Protein AF-A0A9N9JHQ9-F1 (afdb_monomer_lite)

InterPro domains:
  IPR010994 RuvA domain 2-like [SSF47781] (95-188)
  IPR012337 Ribonuclease H-like superfamily [SSF53098] (15-88)
  IPR017072 Transcription elongation factor Spt6 [PTHR10145] (13-226)
  IPR028231 Transcription elongation factor Spt6, YqgF domain [PF14639] (8-82)
  IPR032706 Transcription elongation factor Spt6, helix-hairpin-helix motif [PF14635] (85-187)
  IPR037027 YqgF/RNase H-like domain superfamily [G3DSA:3.30.420.140] (1-92)
  IPR042066 Spt6, Death-like domain [G3DSA:1.10.10.2740] (188-234)

pLDDT: mean 87.7, std 12.1, range [34.19, 96.75]

Sequence (234 aa):
IVVRCYDGRTKFLLETVQDAVEYYRTHGGEDIPVMAINDDVAKLYMLSQRGKREFPEYNDVVRYCISLARMLQCPISEYAALEDKIASIVYNPLQKLLPREKLLECLHRAFINIVNEIGVSINDVIHTHNKLDLLQYVSGLGPRKAEVLVKKILSESNLELERREEMQTNGSMGNKVFTNCAGFIRVRPKRVGSFDDTRIHPTYYILARKMVCDALDLEDDEAEEELYHTNNRR

Organism: NCBI:txid94023

Radius of gyration: 22.62 Å; chains: 1; bounding box: 57×37×64 Å

Secondary structure (DSSP, 8-state):
-EE--SSHHHHHHHHHHHHHHHHHHHTT------EE---HHHHHHHTSHHHHHH-TTS-HHHHHHHHHHHHHH-HHHHHHTTGGGGGGS-SSTTGGGS-HHHHHHHHHHHHHHHHHHH-EEHHHHHH-GGGGGGGGGSTT--HHHHHHHHHHHTTSTTSS-S-TTHHHHTTT--HHHHHHHTTTEE---SSTT-STTSS--GGGHHHHHHHHHHHTT--TTTHHHHHHHHTT--

Structure (mmCIF, N/CA/C/O backbone):
data_AF-A0A9N9JHQ9-F1
#
_entry.id   AF-A0A9N9JHQ9-F1
#
loop_
_atom_site.group_PDB
_atom_site.id
_atom_site.type_symbol
_atom_site.label_atom_id
_atom_site.label_alt_id
_atom_site.label_comp_id
_atom_site.label_asym_id
_atom_site.label_entity_id
_atom_site.label_seq_id
_atom_site.pdbx_PDB_ins_code
_atom_site.Cartn_x
_atom_site.Cartn_y
_atom_site.Cartn_z
_atom_site.occupancy
_atom_site.B_iso_or_equiv
_atom_site.auth_seq_id
_atom_site.auth_comp_id
_atom_site.auth_asym_id
_atom_site.auth_atom_id
_atom_site.pdbx_PDB_model_num
ATOM 1 N N . ILE A 1 1 ? -18.948 -6.142 4.377 1.00 91.62 1 ILE A N 1
ATOM 2 C CA . ILE A 1 1 ? -18.998 -5.268 5.575 1.00 91.62 1 ILE A CA 1
ATOM 3 C C . ILE A 1 1 ? -17.829 -5.611 6.490 1.00 91.62 1 ILE A C 1
ATOM 5 O O . ILE A 1 1 ? -17.571 -6.787 6.719 1.00 91.62 1 ILE A O 1
ATOM 9 N N . VAL A 1 2 ? -17.119 -4.599 6.990 1.00 91.44 2 VAL A N 1
ATOM 10 C CA . VAL A 1 2 ? -16.027 -4.778 7.957 1.00 91.44 2 VAL A CA 1
ATOM 11 C C . VAL A 1 2 ? -16.473 -4.236 9.301 1.00 91.44 2 VAL A C 1
ATOM 13 O O . VAL A 1 2 ? -16.941 -3.101 9.379 1.00 91.44 2 VAL A O 1
ATOM 16 N N . VAL A 1 3 ? -16.308 -5.035 10.349 1.00 86.75 3 VAL A N 1
ATOM 17 C CA . VAL A 1 3 ? -16.621 -4.635 11.723 1.00 86.75 3 VAL A CA 1
ATOM 18 C C . VAL A 1 3 ? -15.406 -4.913 12.601 1.00 86.75 3 VAL A C 1
ATOM 20 O O . VAL A 1 3 ? -14.687 -5.889 12.412 1.00 86.75 3 VAL A O 1
ATOM 23 N N . ARG A 1 4 ? -15.151 -4.053 13.582 1.00 83.06 4 ARG A N 1
ATOM 24 C CA . ARG A 1 4 ? -14.180 -4.353 14.638 1.00 83.06 4 ARG A CA 1
ATOM 25 C C . ARG A 1 4 ? -14.731 -5.466 15.530 1.00 83.06 4 ARG A C 1
ATOM 27 O O . ARG A 1 4 ? -15.903 -5.424 15.877 1.00 83.06 4 ARG A O 1
ATOM 34 N N . CYS A 1 5 ? -13.880 -6.367 16.014 1.00 77.38 5 CYS A N 1
ATOM 35 C CA . CYS A 1 5 ? -14.229 -7.265 17.116 1.00 77.38 5 CYS A CA 1
ATOM 36 C C . CYS A 1 5 ? -13.100 -7.276 18.154 1.00 77.38 5 CYS A C 1
ATOM 38 O O . CYS A 1 5 ? -12.038 -7.835 17.899 1.00 77.38 5 CYS A O 1
ATOM 40 N N . TYR A 1 6 ? -13.302 -6.629 19.307 1.00 77.94 6 TYR A N 1
ATOM 41 C CA . TYR A 1 6 ? -12.296 -6.576 20.387 1.00 77.94 6 TYR A CA 1
ATOM 42 C C . TYR A 1 6 ? -12.847 -6.903 21.777 1.00 77.94 6 TYR A C 1
ATOM 44 O O . TYR A 1 6 ? -12.082 -7.253 22.671 1.00 77.94 6 TYR A O 1
ATOM 52 N N . ASP A 1 7 ? -14.154 -6.750 21.973 1.00 84.50 7 ASP A N 1
ATOM 53 C CA . ASP A 1 7 ? -14.851 -6.987 23.231 1.00 84.50 7 ASP A CA 1
ATOM 54 C C . ASP A 1 7 ? -16.175 -7.720 22.977 1.00 84.50 7 ASP A C 1
ATOM 56 O O . ASP A 1 7 ? -16.612 -7.888 21.837 1.00 84.50 7 ASP A O 1
ATOM 60 N N . GLY A 1 8 ? -16.836 -8.165 24.048 1.00 86.31 8 GLY A N 1
ATO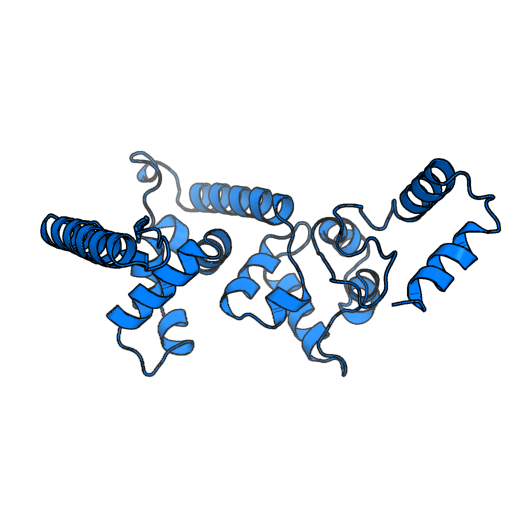M 61 C CA . GLY A 1 8 ? -18.103 -8.893 23.924 1.00 86.31 8 GLY A CA 1
ATOM 62 C C . GLY A 1 8 ? -19.206 -8.086 23.228 1.00 86.31 8 GLY A C 1
ATOM 63 O O . GLY A 1 8 ? -20.033 -8.663 22.529 1.00 86.31 8 GLY A O 1
ATOM 64 N N . ARG A 1 9 ? -19.198 -6.751 23.357 1.00 88.44 9 ARG A N 1
ATOM 65 C CA . ARG A 1 9 ? -20.193 -5.870 22.720 1.00 88.44 9 ARG A CA 1
ATOM 66 C C . ARG A 1 9 ? -19.999 -5.791 21.210 1.00 88.44 9 ARG A C 1
ATOM 68 O O . ARG A 1 9 ? -20.965 -5.882 20.463 1.00 88.44 9 ARG A O 1
ATOM 75 N N . THR A 1 10 ? -18.761 -5.638 20.756 1.00 87.12 10 THR A N 1
ATOM 76 C CA . THR A 1 10 ? -18.436 -5.619 19.325 1.00 87.12 10 THR A CA 1
ATOM 77 C C . THR A 1 10 ? -18.580 -6.994 18.683 1.00 87.12 10 THR A C 1
ATOM 79 O O . THR A 1 10 ? -18.981 -7.071 17.526 1.00 87.12 10 THR A O 1
ATOM 82 N N . LYS A 1 11 ? -18.369 -8.078 19.442 1.00 89.44 11 LYS A N 1
ATOM 83 C CA . LYS A 1 11 ? -18.732 -9.429 18.999 1.00 89.44 11 LYS A CA 1
ATOM 84 C C . LYS A 1 11 ? -20.239 -9.564 18.767 1.00 89.44 11 LYS A C 1
ATOM 86 O O . LYS A 1 11 ? -20.646 -10.020 17.707 1.00 89.44 11 LYS A O 1
ATOM 91 N N . PHE A 1 12 ? -21.052 -9.099 19.715 1.00 92.12 12 PHE A N 1
ATOM 92 C CA . PHE A 1 12 ? -22.507 -9.090 19.563 1.00 92.12 12 PHE A CA 1
ATOM 93 C C . PHE A 1 12 ? -22.956 -8.249 18.358 1.00 92.12 12 PHE A C 1
ATOM 95 O O . PHE A 1 12 ? -23.846 -8.650 17.615 1.00 92.12 12 PHE A O 1
ATOM 102 N N . LEU A 1 13 ? -22.308 -7.104 18.118 1.00 91.44 13 LEU A N 1
ATOM 103 C CA . LEU A 1 13 ? -22.562 -6.293 16.926 1.00 91.44 13 LEU A CA 1
ATOM 104 C C . LEU A 1 13 ? -22.226 -7.050 15.633 1.00 91.44 13 LEU A C 1
ATOM 106 O O . LEU A 1 13 ? -23.001 -6.984 14.686 1.00 91.44 13 LEU A O 1
ATOM 110 N N . LEU A 1 14 ? -21.094 -7.759 15.583 1.00 92.31 14 LEU A N 1
ATOM 111 C CA . LEU A 1 14 ? -20.716 -8.577 14.427 1.00 92.31 14 LEU A CA 1
ATOM 112 C C . LEU A 1 14 ? -21.773 -9.652 14.141 1.00 92.31 14 LEU A C 1
ATOM 114 O O . LEU A 1 14 ? -22.216 -9.756 13.001 1.00 92.31 14 LEU A O 1
ATOM 118 N N . GLU A 1 15 ? -22.196 -10.388 15.172 1.00 92.88 15 GLU A N 1
ATOM 119 C CA . GLU A 1 15 ? -23.247 -11.412 15.081 1.00 92.88 15 GLU A CA 1
ATOM 120 C C . GLU A 1 15 ? -24.570 -10.790 14.590 1.00 92.88 15 GLU A C 1
ATOM 122 O O . GLU A 1 15 ? -25.156 -11.253 13.618 1.00 92.88 15 GLU A O 1
ATOM 127 N N . THR A 1 16 ? -24.968 -9.643 15.151 1.00 94.94 16 THR A N 1
ATOM 128 C CA . THR A 1 16 ? -26.185 -8.919 14.736 1.00 94.94 16 THR A CA 1
ATOM 129 C C . THR A 1 16 ? -26.138 -8.487 13.265 1.00 94.94 16 THR A C 1
ATOM 131 O O . THR A 1 16 ? -27.136 -8.562 12.550 1.00 94.94 16 THR A O 1
ATOM 134 N N . VAL A 1 17 ? -24.985 -8.005 12.791 1.00 94.50 17 VAL A N 1
ATOM 135 C CA . VAL A 1 17 ? -24.810 -7.596 11.389 1.00 94.50 17 VAL A CA 1
ATOM 136 C C . VAL A 1 17 ? -24.834 -8.810 10.462 1.00 94.50 17 VAL A C 1
ATOM 138 O O . VAL A 1 17 ? -25.393 -8.720 9.372 1.00 94.50 17 VAL A O 1
ATOM 141 N N . GLN A 1 18 ? -24.255 -9.937 10.880 1.00 94.31 18 GLN A N 1
ATOM 142 C CA . GLN A 1 18 ? -24.316 -11.192 10.130 1.00 94.31 18 GLN A CA 1
ATOM 143 C C . GLN A 1 18 ? -25.759 -11.677 9.981 1.00 94.31 18 GLN A C 1
ATOM 145 O O . GLN A 1 18 ? -26.174 -11.960 8.861 1.00 94.31 18 GLN A O 1
ATOM 150 N N . ASP A 1 19 ? -26.541 -11.668 11.061 1.00 95.50 19 ASP A N 1
ATOM 151 C CA . ASP A 1 19 ? -27.958 -12.046 11.028 1.00 95.50 19 ASP A CA 1
ATOM 152 C C . ASP A 1 19 ? -28.773 -11.131 10.102 1.00 95.50 19 ASP A C 1
ATOM 154 O O . ASP A 1 19 ? -29.604 -11.596 9.322 1.00 95.50 19 ASP A O 1
ATOM 158 N N . ALA A 1 20 ? -28.513 -9.820 10.139 1.00 95.81 20 ALA A N 1
ATOM 159 C CA . ALA A 1 20 ? -29.183 -8.858 9.267 1.00 95.81 20 ALA A CA 1
ATOM 160 C C . ALA A 1 20 ? -28.843 -9.074 7.781 1.00 95.81 20 ALA A C 1
ATOM 162 O O . ALA A 1 20 ? -29.718 -8.968 6.920 1.00 95.81 20 ALA A O 1
ATOM 163 N N . VAL A 1 21 ? -27.582 -9.388 7.471 1.00 95.69 21 VAL A N 1
ATOM 164 C CA . VAL A 1 21 ? -27.150 -9.700 6.103 1.00 95.69 21 VAL A CA 1
ATOM 165 C C . VAL A 1 21 ? -27.726 -11.031 5.629 1.00 95.69 21 VAL A C 1
ATOM 167 O O . VAL A 1 21 ? -28.169 -11.129 4.489 1.00 95.69 21 VAL A O 1
ATOM 170 N N . GLU A 1 22 ? -27.789 -12.035 6.497 1.00 95.25 22 GLU A N 1
ATOM 171 C CA . GLU A 1 22 ? -28.405 -13.324 6.187 1.00 95.25 22 GLU A CA 1
ATOM 172 C C . GLU A 1 22 ? -29.911 -13.176 5.924 1.00 95.25 22 GLU A C 1
ATOM 174 O O . GLU A 1 22 ? -30.453 -13.729 4.962 1.00 95.25 22 GLU A O 1
ATOM 179 N N . TYR A 1 23 ? -30.595 -12.348 6.718 1.00 96.19 23 TYR A N 1
ATOM 180 C CA . TYR A 1 23 ? -31.980 -11.970 6.456 1.00 96.19 23 TYR A CA 1
ATOM 181 C C . TYR A 1 23 ? -32.127 -11.283 5.089 1.00 96.19 23 TYR A C 1
ATOM 183 O O . TYR A 1 23 ? -32.985 -11.666 4.296 1.00 96.19 23 TYR A O 1
ATOM 191 N N . TYR A 1 24 ? -31.263 -10.321 4.762 1.00 96.31 24 TYR A N 1
ATOM 192 C CA . TYR A 1 24 ? -31.268 -9.660 3.453 1.00 96.31 24 TYR A CA 1
ATOM 193 C C . TYR A 1 24 ? -31.052 -10.652 2.296 1.00 96.31 24 TYR A C 1
ATOM 195 O O . TYR A 1 24 ? -31.802 -10.639 1.318 1.00 96.31 24 TYR A O 1
ATOM 203 N N . ARG A 1 25 ? -30.092 -11.570 2.440 1.00 95.69 25 ARG A N 1
ATOM 204 C CA . ARG A 1 25 ? -29.771 -12.617 1.461 1.00 95.69 25 ARG A CA 1
ATOM 205 C C . ARG A 1 25 ? -30.953 -13.559 1.218 1.00 95.69 25 ARG A C 1
ATOM 207 O O . ARG A 1 25 ? -31.304 -13.839 0.075 1.00 95.69 25 ARG A O 1
ATOM 214 N N . THR A 1 26 ? -31.617 -14.014 2.283 1.00 96.06 26 THR A N 1
ATOM 215 C CA . THR A 1 26 ? -32.794 -14.903 2.184 1.00 96.06 26 THR A CA 1
ATOM 216 C C . THR A 1 26 ? -34.013 -14.237 1.537 1.00 96.06 26 THR A C 1
ATOM 218 O O . THR A 1 26 ? -34.886 -14.941 1.033 1.00 96.06 26 THR A O 1
ATOM 221 N N . HIS A 1 27 ? -34.053 -12.902 1.475 1.00 96.75 27 HIS A N 1
ATOM 222 C CA . HIS A 1 27 ? -35.124 -12.121 0.844 1.00 96.75 27 HIS A CA 1
ATOM 223 C C . HIS A 1 27 ? -34.757 -11.620 -0.565 1.00 96.75 27 HIS A C 1
ATOM 225 O O . HIS A 1 27 ? -35.325 -10.641 -1.049 1.00 96.75 27 HIS A O 1
ATOM 231 N N . GLY A 1 28 ? -33.829 -12.303 -1.243 1.00 95.25 28 GLY A N 1
ATOM 232 C CA . GLY A 1 28 ? -33.445 -12.012 -2.629 1.00 95.25 28 GLY A CA 1
ATOM 233 C C . GLY A 1 28 ? -32.350 -10.955 -2.776 1.00 95.25 28 GLY A C 1
ATOM 234 O O . GLY A 1 28 ? -32.117 -10.480 -3.886 1.00 95.25 28 GLY A O 1
ATOM 235 N N . GLY A 1 29 ? -31.693 -10.578 -1.677 1.00 94.94 29 GLY A N 1
ATOM 236 C CA . GLY A 1 29 ? -30.507 -9.732 -1.690 1.00 94.94 29 GLY A CA 1
ATOM 237 C C . GLY A 1 29 ? -29.246 -10.464 -2.156 1.00 94.94 29 GLY A C 1
ATOM 238 O O . GLY A 1 29 ? -29.184 -11.694 -2.187 1.00 94.94 29 GLY A O 1
ATOM 239 N N . GLU A 1 30 ? -28.221 -9.688 -2.502 1.00 94.81 30 GLU A N 1
ATOM 240 C CA . GLU A 1 30 ? -26.895 -10.212 -2.839 1.00 94.81 30 GLU A CA 1
ATOM 241 C C . GLU A 1 30 ? -26.175 -10.788 -1.610 1.00 94.81 30 GLU A C 1
ATOM 243 O O . GLU A 1 30 ? -26.448 -10.417 -0.465 1.00 94.81 30 GLU A O 1
ATOM 248 N N . ASP A 1 31 ? -25.218 -11.685 -1.857 1.00 93.25 31 ASP A N 1
ATOM 249 C CA . ASP A 1 31 ? -24.352 -12.221 -0.811 1.00 93.25 31 ASP A CA 1
ATOM 250 C C . ASP A 1 31 ? -23.281 -11.190 -0.419 1.00 93.25 31 ASP A C 1
ATOM 252 O O . ASP A 1 31 ? -22.424 -10.817 -1.225 1.00 93.25 31 ASP A O 1
ATOM 256 N N . ILE A 1 32 ? -23.340 -10.703 0.824 1.00 94.94 32 ILE A N 1
ATOM 257 C CA . ILE A 1 32 ? -22.451 -9.652 1.328 1.00 94.94 32 ILE A CA 1
ATOM 258 C C . ILE A 1 32 ? -21.558 -10.240 2.428 1.00 94.94 32 ILE A C 1
ATOM 260 O O . ILE A 1 32 ? -22.020 -10.471 3.543 1.00 94.94 32 ILE A O 1
ATOM 264 N N . PRO A 1 33 ? -20.245 -10.407 2.207 1.00 93.06 33 PRO A N 1
ATOM 265 C CA . PRO A 1 33 ? -19.376 -10.963 3.235 1.00 93.06 33 PRO A CA 1
ATOM 266 C C . PRO A 1 33 ? -19.245 -10.000 4.419 1.00 93.06 33 PRO A C 1
ATOM 268 O O . PRO A 1 33 ? -18.939 -8.814 4.245 1.00 93.06 33 PRO A O 1
ATOM 271 N N . VAL A 1 34 ? -19.429 -10.507 5.638 1.00 93.19 34 VAL A N 1
ATOM 272 C CA . VAL A 1 34 ? -19.212 -9.767 6.890 1.00 93.19 34 VAL A CA 1
ATOM 273 C C . VAL A 1 34 ? -18.005 -10.354 7.607 1.00 93.19 34 VAL A C 1
ATOM 275 O O . VAL A 1 34 ? -17.982 -11.542 7.918 1.00 93.19 34 VAL A O 1
ATOM 278 N N . MET A 1 35 ? -17.000 -9.524 7.880 1.00 90.88 35 MET A N 1
ATOM 279 C CA . MET A 1 35 ? -15.748 -9.983 8.480 1.00 90.88 35 MET A CA 1
ATOM 280 C C . MET A 1 35 ? -15.231 -9.035 9.556 1.00 90.88 35 MET A C 1
ATOM 282 O O . MET A 1 35 ? -15.437 -7.818 9.495 1.00 90.88 35 MET A O 1
ATOM 286 N N . ALA A 1 36 ? -14.510 -9.614 10.514 1.00 90.06 36 ALA A N 1
ATOM 287 C CA . ALA A 1 36 ? -13.710 -8.877 11.475 1.00 90.06 36 ALA A CA 1
ATOM 288 C C . ALA A 1 36 ? -12.243 -8.855 11.041 1.00 90.06 36 ALA A C 1
ATOM 290 O O . ALA A 1 36 ? -11.702 -9.878 10.623 1.00 90.06 36 ALA A O 1
ATOM 291 N N . ILE A 1 37 ? -11.599 -7.692 11.153 1.00 90.44 37 ILE A N 1
ATOM 292 C CA . ILE A 1 37 ? -10.179 -7.512 10.823 1.00 90.44 37 ILE A CA 1
ATOM 293 C C . ILE A 1 37 ? -9.417 -6.910 12.006 1.00 90.44 37 ILE A C 1
ATOM 295 O O . ILE A 1 37 ? -10.017 -6.297 12.892 1.00 90.44 37 ILE A O 1
ATOM 299 N N . ASN A 1 38 ? -8.090 -7.068 12.005 1.00 88.06 38 ASN A N 1
ATOM 300 C CA . ASN A 1 38 ? -7.221 -6.390 12.965 1.00 88.06 38 ASN A CA 1
ATOM 301 C C . ASN A 1 38 ? -7.303 -4.864 12.754 1.00 88.06 38 ASN A C 1
ATOM 303 O O . ASN A 1 38 ? -7.171 -4.370 11.634 1.00 88.06 38 ASN A O 1
ATOM 307 N N . ASP A 1 39 ? -7.514 -4.126 13.843 1.00 91.56 39 ASP A N 1
ATOM 308 C CA . ASP A 1 39 ? -7.698 -2.682 13.855 1.00 91.56 39 ASP A CA 1
ATOM 309 C C . ASP A 1 39 ? -6.518 -1.879 14.423 1.00 91.56 39 ASP A C 1
ATOM 311 O O . ASP A 1 39 ? -6.644 -0.671 14.623 1.00 91.56 39 ASP A O 1
ATOM 315 N N . ASP A 1 40 ? -5.377 -2.510 14.690 1.00 92.56 40 ASP A N 1
ATOM 316 C CA . ASP A 1 40 ? -4.200 -1.862 15.278 1.00 92.56 40 ASP A CA 1
ATOM 317 C C . ASP A 1 40 ? -3.731 -0.665 14.439 1.00 92.56 40 ASP A C 1
ATOM 319 O O . ASP A 1 40 ? -3.425 0.403 14.976 1.00 92.56 40 ASP A O 1
ATOM 323 N N . VAL A 1 41 ? -3.770 -0.801 13.111 1.00 94.19 41 VAL A N 1
ATOM 324 C CA . VAL A 1 41 ? -3.459 0.286 12.172 1.00 94.19 41 VAL A CA 1
ATOM 325 C C . VAL A 1 41 ? -4.501 1.403 12.257 1.00 94.19 41 VAL A C 1
ATOM 327 O O . VAL A 1 41 ? -4.141 2.575 12.376 1.00 94.19 41 VAL A O 1
ATOM 330 N N . ALA A 1 42 ? -5.789 1.053 12.290 1.00 93.94 42 ALA A N 1
ATOM 331 C CA . ALA A 1 42 ? -6.881 2.020 12.368 1.00 93.94 42 ALA A CA 1
ATOM 332 C C . ALA A 1 42 ? -6.851 2.831 13.677 1.00 93.94 42 ALA A C 1
ATOM 334 O O . ALA A 1 42 ? -7.095 4.041 13.664 1.00 93.94 42 ALA A O 1
ATOM 335 N N . LYS A 1 43 ? -6.477 2.201 14.802 1.00 93.31 43 LYS A N 1
ATOM 336 C CA . LYS A 1 43 ? -6.269 2.875 16.097 1.00 93.31 43 LYS A CA 1
ATOM 337 C C . LYS A 1 43 ? -5.142 3.908 16.038 1.00 93.31 43 LYS A C 1
ATOM 339 O O . LYS A 1 43 ? -5.267 4.982 16.625 1.00 93.31 43 LYS A O 1
ATOM 344 N N . LEU A 1 44 ? -4.047 3.603 15.341 1.00 94.69 44 LEU A N 1
ATOM 345 C CA . LEU A 1 44 ? -2.944 4.549 15.156 1.00 94.69 44 LEU A CA 1
ATOM 346 C C . LEU A 1 44 ? -3.325 5.670 14.180 1.00 94.69 44 LEU A C 1
ATOM 348 O O . LEU A 1 44 ? -2.996 6.835 14.423 1.00 94.69 44 LEU A O 1
ATOM 352 N N . TYR A 1 45 ? -4.046 5.341 13.107 1.00 94.31 45 TYR A N 1
ATOM 353 C CA . TYR A 1 45 ? -4.468 6.293 12.084 1.00 94.31 45 TYR A CA 1
ATOM 354 C C . TYR A 1 45 ? -5.453 7.337 12.621 1.00 94.31 45 TYR A C 1
ATOM 356 O O . TYR A 1 45 ? -5.253 8.528 12.371 1.00 94.31 45 TYR A O 1
ATOM 364 N N . MET A 1 46 ? -6.470 6.932 13.394 1.00 94.44 46 MET A N 1
ATOM 365 C CA . MET A 1 46 ? -7.549 7.835 13.823 1.00 94.44 46 MET A CA 1
ATOM 366 C C . MET A 1 46 ? -7.042 9.059 14.606 1.00 94.44 46 MET A C 1
ATOM 368 O O . MET A 1 46 ? -7.556 10.164 14.427 1.00 94.44 46 MET A O 1
ATOM 372 N N . LEU A 1 47 ? -5.983 8.877 15.408 1.00 92.19 47 LEU A N 1
ATOM 373 C CA . LEU A 1 47 ? -5.346 9.924 16.217 1.00 92.19 47 LEU A CA 1
ATOM 374 C C . LEU A 1 47 ? -4.164 10.608 15.508 1.00 92.19 47 LEU A C 1
ATOM 376 O O . LEU A 1 47 ? -3.591 11.567 16.032 1.00 92.19 47 LEU A O 1
ATOM 380 N N . SER A 1 48 ? -3.764 10.116 14.335 1.00 92.62 48 SER A N 1
ATOM 381 C CA . SER A 1 48 ? -2.592 10.610 13.618 1.00 92.62 48 SER A CA 1
ATOM 382 C C . SER A 1 48 ? -2.818 11.996 13.007 1.00 92.62 48 SER A C 1
ATOM 384 O O . SER A 1 48 ? -3.928 12.371 12.627 1.00 92.62 48 SER A O 1
ATOM 386 N N . GLN A 1 49 ? -1.729 12.755 12.848 1.00 92.06 49 GLN A N 1
ATOM 387 C CA . GLN A 1 49 ? -1.764 14.017 12.101 1.00 92.06 49 GLN A CA 1
ATOM 388 C C . GLN A 1 49 ? -2.146 13.797 10.635 1.00 92.06 49 GLN A C 1
ATOM 390 O O . GLN A 1 49 ? -2.836 14.626 10.056 1.00 92.06 49 GLN A O 1
ATOM 395 N N . ARG A 1 50 ? -1.745 12.661 10.053 1.00 90.12 50 ARG A N 1
ATOM 396 C CA . ARG A 1 50 ? -2.133 12.267 8.699 1.00 90.12 50 ARG A CA 1
ATOM 397 C C . ARG A 1 50 ? -3.650 12.134 8.574 1.00 90.12 50 ARG A C 1
ATOM 399 O O . ARG A 1 50 ? -4.232 12.799 7.729 1.00 90.12 50 ARG A O 1
ATOM 406 N N . GLY A 1 51 ? -4.294 11.372 9.458 1.00 91.69 51 GLY A N 1
ATOM 407 C CA . GLY A 1 51 ? -5.752 11.228 9.465 1.00 91.69 51 GLY A CA 1
ATOM 408 C C . GLY A 1 51 ? -6.470 12.568 9.638 1.00 91.69 51 GLY A C 1
ATOM 409 O O . GLY A 1 51 ? -7.419 12.852 8.915 1.00 91.69 51 GLY A O 1
ATOM 410 N N . LYS A 1 52 ? -5.974 13.435 10.531 1.00 94.12 52 LYS A N 1
ATOM 411 C CA . LYS A 1 52 ? -6.514 14.794 10.727 1.00 94.12 52 LYS A CA 1
ATOM 412 C C . LYS A 1 52 ? -6.355 15.699 9.502 1.00 94.12 52 LYS A C 1
ATOM 414 O O . LYS A 1 52 ? -7.206 16.547 9.279 1.00 94.12 52 LYS A O 1
ATOM 419 N N . ARG A 1 53 ? -5.277 15.544 8.728 1.00 92.81 53 ARG A N 1
ATOM 420 C CA . ARG A 1 53 ? -5.050 16.305 7.488 1.00 92.81 53 ARG A CA 1
ATOM 421 C C . ARG A 1 53 ? -5.883 15.777 6.324 1.00 92.81 53 ARG A C 1
ATOM 423 O O . ARG A 1 53 ? -6.402 16.578 5.563 1.00 92.81 53 ARG A O 1
ATOM 430 N N . GLU A 1 54 ? -5.998 14.456 6.189 1.00 91.88 54 GLU A N 1
ATOM 431 C CA . GLU A 1 54 ? -6.801 13.825 5.134 1.00 91.88 54 GLU A CA 1
ATOM 432 C C . GLU A 1 54 ? -8.302 14.064 5.347 1.00 91.88 54 GLU A C 1
ATOM 434 O O . GLU A 1 54 ? -9.025 14.314 4.388 1.00 91.88 54 GLU A O 1
ATOM 439 N N . PHE A 1 55 ? -8.766 14.016 6.600 1.00 94.62 55 PHE A N 1
ATOM 440 C CA . PHE A 1 55 ? -10.175 14.166 6.961 1.00 94.62 55 PHE A CA 1
ATOM 441 C C . PHE A 1 55 ? -10.351 15.099 8.171 1.00 94.62 55 PHE A C 1
ATOM 443 O O . PHE A 1 55 ? -10.634 14.629 9.284 1.00 94.62 55 PHE A O 1
ATOM 450 N N . PRO A 1 56 ? -10.186 16.420 7.975 1.00 95.12 56 PRO A N 1
ATOM 451 C CA . PRO A 1 56 ? -10.259 17.398 9.060 1.00 95.12 56 PRO A CA 1
ATOM 452 C C . PRO A 1 56 ? -11.662 17.514 9.663 1.00 95.12 56 PRO A C 1
ATOM 454 O O . PRO A 1 56 ? -11.790 17.735 10.864 1.00 95.12 56 PRO A O 1
ATOM 457 N N . GLU A 1 57 ? -12.706 17.313 8.856 1.00 96.75 57 GLU A N 1
ATOM 458 C CA . GLU A 1 57 ? -14.104 17.462 9.285 1.00 96.75 57 GLU A CA 1
ATOM 459 C C . GLU A 1 57 ? -14.660 16.235 10.019 1.00 96.75 57 GLU A C 1
ATOM 461 O O . GLU A 1 57 ? -15.695 16.309 10.680 1.00 96.75 57 GLU A O 1
ATOM 466 N N . TYR A 1 58 ? -13.982 15.090 9.928 1.00 96.12 58 TYR A N 1
ATOM 467 C CA . TYR A 1 58 ? -14.454 13.848 10.529 1.00 96.12 58 TYR A CA 1
ATOM 468 C C . TYR A 1 58 ? -13.902 13.645 11.932 1.00 96.12 58 TYR A C 1
ATOM 470 O O . TYR A 1 58 ? -12.743 13.949 12.216 1.00 96.12 58 TYR A O 1
ATOM 478 N N . ASN A 1 59 ? -14.734 13.083 12.811 1.00 96.25 59 ASN A N 1
ATOM 479 C CA . ASN A 1 59 ? -14.317 12.673 14.147 1.00 96.25 59 ASN A CA 1
ATOM 480 C C . ASN A 1 59 ? -13.444 11.404 14.101 1.00 96.25 59 ASN A C 1
ATOM 482 O O . ASN A 1 59 ? -13.323 10.733 13.072 1.00 96.25 59 ASN A O 1
ATOM 486 N N . ASP A 1 60 ? -12.851 11.057 15.240 1.00 95.94 60 ASP A N 1
ATOM 487 C CA . ASP A 1 60 ? -11.904 9.943 15.318 1.00 95.94 60 ASP A CA 1
ATOM 488 C C . ASP A 1 60 ? -12.552 8.589 14.971 1.00 95.94 60 ASP A C 1
ATOM 490 O O . ASP A 1 60 ? -11.916 7.758 14.328 1.00 95.94 60 ASP A O 1
ATOM 494 N N . VAL A 1 61 ? -13.833 8.378 15.297 1.00 93.75 61 VAL A N 1
ATOM 495 C CA . VAL A 1 61 ? -14.554 7.129 14.981 1.00 93.75 61 VAL A CA 1
ATOM 496 C C . VAL A 1 61 ? -14.761 6.966 13.475 1.00 93.75 61 VAL A C 1
ATOM 498 O O . VAL A 1 61 ? -14.565 5.882 12.933 1.00 93.75 61 VAL A O 1
ATOM 501 N N . VAL A 1 62 ? -15.108 8.042 12.769 1.00 96.06 62 VAL A N 1
ATOM 502 C CA . VAL A 1 62 ? -15.267 7.999 11.310 1.00 96.06 62 VAL A CA 1
ATOM 503 C C . VAL A 1 62 ? -13.918 7.746 10.637 1.00 96.06 62 VAL A C 1
ATOM 505 O O . VAL A 1 62 ? -13.825 6.873 9.776 1.00 96.06 62 VAL A O 1
ATOM 508 N N . ARG A 1 63 ? -12.841 8.416 11.074 1.00 95.69 63 ARG A N 1
ATOM 509 C CA . ARG A 1 63 ? -11.482 8.148 10.560 1.00 95.69 63 ARG A CA 1
ATOM 510 C C . ARG A 1 63 ? -11.033 6.713 10.829 1.00 95.69 63 ARG A C 1
ATOM 512 O O . ARG A 1 63 ? -10.396 6.097 9.977 1.00 95.69 63 ARG A O 1
ATOM 519 N N . TYR A 1 64 ? -11.386 6.175 11.991 1.00 94.88 64 TYR A N 1
ATOM 520 C CA . TYR A 1 64 ? -11.153 4.781 12.339 1.00 94.88 64 TYR A CA 1
ATOM 521 C C . TYR A 1 64 ? -11.855 3.828 11.354 1.00 94.88 64 TYR A C 1
ATOM 523 O O . TYR A 1 64 ? -11.205 2.952 10.784 1.00 94.88 64 TYR A O 1
ATOM 531 N N . CYS A 1 65 ? -13.144 4.044 11.071 1.00 94.25 65 CYS A N 1
ATOM 532 C CA . CYS A 1 65 ? -13.892 3.249 10.092 1.00 94.25 65 CYS A CA 1
ATOM 533 C C . CYS A 1 65 ? -13.323 3.370 8.669 1.00 94.25 65 CYS A C 1
ATOM 535 O O . CYS A 1 65 ? -13.260 2.374 7.949 1.00 94.25 65 CYS A O 1
ATOM 537 N N . ILE A 1 66 ? -12.857 4.561 8.271 1.00 94.69 66 ILE A N 1
ATOM 538 C CA . ILE A 1 66 ? -12.192 4.771 6.976 1.00 94.69 66 ILE A CA 1
ATOM 539 C C . ILE A 1 66 ? -10.926 3.913 6.872 1.00 94.69 66 ILE A C 1
ATOM 541 O O . ILE A 1 66 ? -10.726 3.239 5.861 1.00 94.69 66 ILE A O 1
ATOM 545 N N . SER A 1 67 ? -10.084 3.892 7.910 1.00 94.06 67 SER A N 1
ATOM 546 C CA . SER A 1 67 ? -8.867 3.070 7.897 1.00 94.06 67 SER A CA 1
ATOM 547 C C . SER A 1 67 ? -9.180 1.572 7.911 1.00 94.06 67 SER A C 1
ATOM 549 O O . SER A 1 67 ? -8.530 0.824 7.190 1.00 94.06 67 SER A O 1
ATOM 551 N N . LEU A 1 68 ? -10.230 1.122 8.611 1.00 93.88 68 LEU A N 1
ATOM 552 C CA . LEU A 1 68 ? -10.690 -0.272 8.517 1.00 93.88 68 LEU A CA 1
ATOM 553 C C . LEU A 1 68 ? -11.096 -0.659 7.087 1.00 93.88 68 LEU A C 1
ATOM 555 O O . LEU A 1 68 ? -10.718 -1.723 6.598 1.00 93.88 68 LEU A O 1
ATOM 559 N N . ALA A 1 69 ? -11.837 0.207 6.395 1.00 93.50 69 ALA A N 1
ATOM 560 C CA . ALA A 1 69 ? -12.218 -0.040 5.007 1.00 93.50 69 ALA A CA 1
ATOM 561 C C . ALA A 1 69 ? -10.989 -0.083 4.080 1.00 93.50 69 ALA A C 1
ATOM 563 O O . ALA A 1 69 ? -10.880 -0.972 3.236 1.00 93.50 69 ALA A O 1
ATOM 564 N N . ARG A 1 70 ? -10.027 0.831 4.266 1.00 92.88 70 ARG A N 1
ATOM 565 C CA . ARG A 1 70 ? -8.770 0.855 3.497 1.00 92.88 70 ARG A CA 1
ATOM 566 C C . ARG A 1 70 ? -7.887 -0.358 3.776 1.00 92.88 70 ARG A C 1
ATOM 568 O O . ARG A 1 70 ? -7.294 -0.892 2.843 1.00 92.88 70 ARG A O 1
ATOM 575 N N . MET A 1 71 ? -7.851 -0.828 5.020 1.00 92.69 71 MET A N 1
ATOM 576 C CA . MET A 1 71 ? -7.156 -2.053 5.415 1.00 92.69 71 MET A CA 1
ATOM 577 C C . MET A 1 71 ? -7.699 -3.272 4.673 1.00 92.69 71 MET A C 1
ATOM 579 O O . MET A 1 71 ? -6.912 -4.115 4.265 1.00 92.69 71 MET A O 1
ATOM 583 N N . LEU A 1 72 ? -9.014 -3.355 4.440 1.00 91.81 72 LEU A N 1
ATOM 584 C CA . LEU A 1 72 ? -9.587 -4.428 3.623 1.00 91.81 72 LEU A CA 1
ATOM 585 C C . LEU A 1 72 ? -9.155 -4.329 2.150 1.00 91.81 72 LEU A C 1
ATOM 587 O O . LEU A 1 72 ? -8.903 -5.346 1.514 1.00 91.81 72 LEU A O 1
ATOM 591 N N . GLN A 1 73 ? -9.073 -3.114 1.605 1.00 90.62 73 GLN A N 1
ATOM 592 C CA . GLN A 1 73 ? -8.736 -2.893 0.196 1.00 90.62 73 GLN A CA 1
ATOM 593 C C . GLN A 1 73 ? -7.251 -3.121 -0.105 1.00 90.62 73 GLN A C 1
ATOM 595 O O . GLN A 1 73 ? -6.902 -3.702 -1.130 1.00 90.62 73 GLN A O 1
ATOM 600 N N . CYS A 1 74 ? -6.367 -2.603 0.747 1.00 89.88 74 CYS A N 1
ATOM 601 C CA . CYS A 1 74 ? -4.924 -2.629 0.538 1.00 89.88 74 CYS A CA 1
ATOM 602 C C . CYS A 1 74 ? -4.197 -2.529 1.892 1.00 89.88 74 CYS A C 1
ATOM 604 O O . CYS A 1 74 ? -3.747 -1.447 2.278 1.00 89.88 74 CYS A O 1
ATOM 606 N N . PRO A 1 75 ? -4.043 -3.651 2.623 1.00 92.19 75 PRO A N 1
ATOM 607 C CA . PRO A 1 75 ? -3.412 -3.639 3.941 1.00 92.19 75 PRO A CA 1
ATOM 608 C C . PRO A 1 75 ? -2.003 -3.038 3.903 1.00 92.19 75 PRO A C 1
ATOM 610 O O . PRO A 1 75 ? -1.638 -2.222 4.746 1.00 92.19 75 PRO A O 1
ATOM 613 N N . ILE A 1 76 ? -1.214 -3.401 2.886 1.00 92.62 76 ILE A N 1
ATOM 614 C CA . ILE A 1 76 ? 0.196 -3.011 2.775 1.00 92.62 76 ILE A CA 1
ATOM 615 C C . ILE A 1 76 ? 0.389 -1.491 2.731 1.00 92.62 76 ILE A C 1
ATOM 617 O O . ILE A 1 76 ? 1.334 -0.990 3.334 1.00 92.62 76 ILE A O 1
ATOM 621 N N . SER A 1 77 ? -0.515 -0.748 2.081 1.00 92.00 77 SER A N 1
ATOM 622 C CA . SER A 1 77 ? -0.421 0.715 2.015 1.00 92.00 77 SER A CA 1
ATOM 623 C C . SER A 1 77 ? -0.745 1.369 3.352 1.00 92.00 77 SER A C 1
ATOM 625 O O . SER A 1 77 ? -0.092 2.332 3.740 1.00 92.00 77 SER A O 1
ATOM 627 N N . GLU A 1 78 ? -1.709 0.821 4.093 1.00 92.56 78 GLU A N 1
ATOM 628 C CA . GLU A 1 78 ? -2.054 1.333 5.419 1.00 92.56 78 GLU A CA 1
ATOM 629 C C . GLU A 1 78 ? -0.935 1.064 6.436 1.00 92.56 78 GLU A C 1
ATOM 631 O O . GLU A 1 78 ? -0.601 1.958 7.212 1.00 92.56 78 GLU A O 1
ATOM 636 N N . TYR A 1 79 ? -0.292 -0.108 6.383 1.00 93.69 79 TYR A N 1
ATOM 637 C CA . TYR A 1 79 ? 0.891 -0.403 7.199 1.00 93.69 79 TYR A CA 1
ATOM 638 C C . TYR A 1 79 ? 2.094 0.476 6.828 1.00 93.69 79 TYR A C 1
ATOM 640 O O . TYR A 1 79 ? 2.738 1.027 7.721 1.00 93.69 79 TYR A O 1
ATOM 648 N N . ALA A 1 80 ? 2.400 0.618 5.533 1.00 92.31 80 ALA A N 1
ATOM 649 C CA . ALA A 1 80 ? 3.531 1.411 5.034 1.00 92.31 80 ALA A CA 1
ATOM 650 C C . ALA A 1 80 ? 3.469 2.873 5.497 1.00 92.31 80 ALA A C 1
ATOM 652 O O . ALA A 1 80 ? 4.481 3.489 5.819 1.00 92.31 80 ALA A O 1
ATOM 653 N N . ALA A 1 81 ? 2.260 3.411 5.591 1.00 90.62 81 ALA A N 1
ATOM 654 C CA . ALA A 1 81 ? 2.023 4.800 5.929 1.00 90.62 81 ALA A CA 1
ATOM 655 C C . ALA A 1 81 ? 1.985 5.090 7.448 1.00 90.62 81 ALA A C 1
ATOM 657 O O . ALA A 1 81 ? 1.640 6.199 7.868 1.00 90.62 81 ALA A O 1
ATOM 658 N N . LEU A 1 82 ? 2.311 4.099 8.290 1.00 90.88 82 LEU A N 1
ATOM 659 C CA . LEU A 1 82 ? 2.541 4.289 9.727 1.00 90.88 82 LEU A CA 1
ATOM 660 C C . LEU A 1 82 ? 3.968 4.744 10.055 1.00 90.88 82 LEU A C 1
ATOM 662 O O . LEU A 1 82 ? 4.211 5.140 11.200 1.00 90.88 82 LEU A O 1
ATOM 666 N N . GLU A 1 83 ? 4.891 4.691 9.089 1.00 87.69 83 GLU A N 1
ATOM 667 C CA . GLU A 1 83 ? 6.311 4.989 9.300 1.00 87.69 83 GLU A CA 1
ATOM 668 C C . GLU A 1 83 ? 6.848 4.200 10.520 1.00 87.69 83 GLU A C 1
ATOM 670 O O . GLU A 1 83 ? 6.485 3.047 10.751 1.00 87.69 83 GLU A O 1
ATOM 675 N N . ASP A 1 84 ? 7.640 4.843 11.376 1.00 90.25 84 ASP A N 1
ATOM 676 C CA . ASP A 1 84 ? 8.197 4.295 12.613 1.00 90.25 84 ASP A CA 1
ATOM 677 C C . ASP A 1 84 ? 7.163 3.804 13.643 1.00 90.25 84 ASP A C 1
ATOM 679 O O . ASP A 1 84 ? 7.510 3.054 14.565 1.00 90.25 84 ASP A O 1
ATOM 683 N N . LYS A 1 85 ? 5.897 4.236 13.541 1.00 92.06 85 LYS A N 1
ATOM 684 C CA . LYS A 1 85 ? 4.837 3.832 14.484 1.00 92.06 85 LYS A CA 1
ATOM 685 C C . LYS A 1 85 ? 4.427 2.383 14.290 1.00 92.06 85 LYS A C 1
ATOM 687 O O . LYS A 1 85 ? 3.821 1.803 15.188 1.00 92.06 85 LYS A O 1
ATOM 692 N N . ILE A 1 86 ? 4.797 1.772 13.167 1.00 92.75 86 ILE A N 1
ATOM 693 C CA . ILE A 1 86 ? 4.559 0.353 12.939 1.00 92.75 86 ILE A CA 1
ATOM 694 C C . ILE A 1 86 ? 5.207 -0.534 14.011 1.00 92.75 86 ILE A C 1
ATOM 696 O O . ILE A 1 86 ? 4.655 -1.576 14.357 1.00 92.75 86 ILE A O 1
ATOM 700 N N . ALA A 1 87 ? 6.327 -0.096 14.596 1.00 92.62 87 ALA A N 1
ATOM 701 C CA . ALA A 1 87 ? 7.003 -0.801 15.683 1.00 92.62 87 ALA A CA 1
ATOM 702 C C . ALA A 1 87 ? 6.202 -0.814 17.001 1.00 92.62 87 ALA A C 1
ATOM 704 O O . ALA A 1 87 ? 6.528 -1.587 17.903 1.00 92.62 87 ALA A O 1
ATOM 705 N N . SER A 1 88 ? 5.174 0.033 17.131 1.00 91.88 88 SER A N 1
ATOM 706 C CA . SER A 1 88 ? 4.270 0.054 18.287 1.00 91.88 88 SER A CA 1
ATOM 707 C C . SER A 1 88 ? 3.198 -1.036 18.230 1.00 91.88 88 SER A C 1
ATOM 709 O O . SER A 1 88 ? 2.609 -1.351 19.262 1.00 91.88 88 SER A O 1
ATOM 711 N N . ILE A 1 89 ? 2.950 -1.617 17.053 1.00 93.38 89 ILE A N 1
ATOM 712 C CA . ILE A 1 89 ? 2.055 -2.765 16.898 1.00 93.38 89 ILE A CA 1
ATOM 713 C C . ILE A 1 89 ? 2.776 -4.011 17.424 1.00 93.38 89 ILE A C 1
ATOM 715 O O . ILE A 1 89 ? 3.965 -4.218 17.169 1.00 93.38 89 ILE A O 1
ATOM 719 N N . VAL A 1 90 ? 2.064 -4.833 18.195 1.00 91.75 90 VAL A N 1
ATOM 720 C CA . VAL A 1 90 ? 2.615 -6.050 18.799 1.00 91.75 90 VAL A CA 1
ATOM 721 C C . VAL A 1 90 ? 2.382 -7.224 17.853 1.00 91.75 90 VAL A C 1
ATOM 723 O O . VAL A 1 90 ? 1.287 -7.773 17.806 1.00 91.75 90 VAL A O 1
ATOM 726 N N . TYR A 1 91 ? 3.423 -7.629 17.125 1.00 91.81 91 TYR A N 1
ATOM 727 C CA . TYR A 1 91 ? 3.372 -8.793 16.228 1.00 91.81 91 TYR A CA 1
ATOM 728 C C . TYR A 1 91 ? 3.760 -10.090 16.938 1.00 91.81 91 TYR A C 1
ATOM 730 O O . TYR A 1 91 ? 3.283 -11.168 16.593 1.00 91.81 91 TYR A O 1
ATOM 738 N N . ASN A 1 92 ? 4.651 -9.991 17.927 1.00 92.62 92 ASN A N 1
ATOM 739 C CA . ASN A 1 92 ? 5.144 -11.124 18.699 1.00 92.62 92 ASN A CA 1
ATOM 740 C C . ASN A 1 92 ? 5.295 -1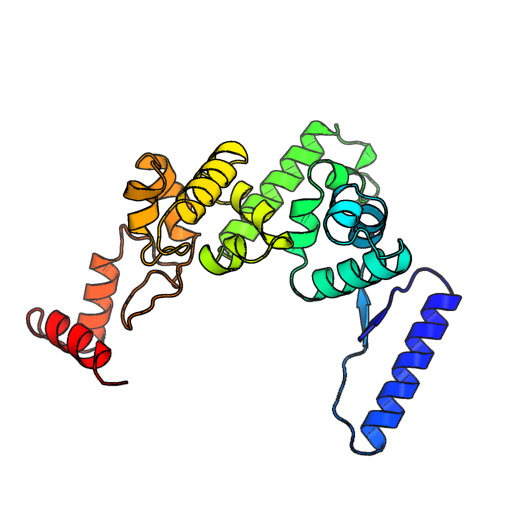0.739 20.184 1.00 92.62 92 ASN A C 1
ATOM 742 O O . ASN A 1 92 ? 5.813 -9.655 20.471 1.00 92.62 92 ASN A O 1
ATOM 746 N N . PRO A 1 93 ? 4.926 -11.612 21.142 1.00 92.44 93 PRO A N 1
ATOM 747 C CA . PRO A 1 93 ? 5.093 -11.339 22.574 1.00 92.44 93 PRO A CA 1
ATOM 748 C C . PRO A 1 93 ? 6.532 -10.985 22.986 1.00 92.44 93 PRO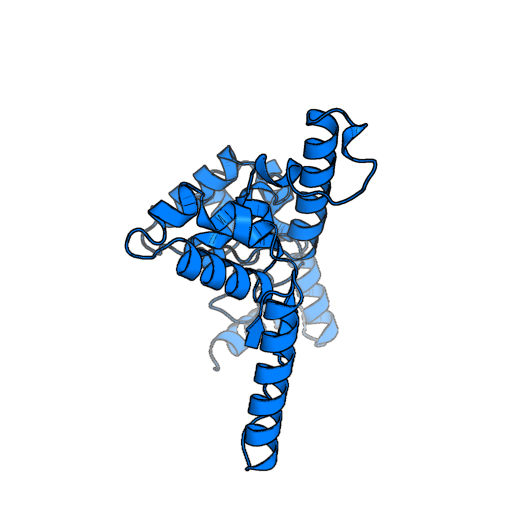 A C 1
ATOM 750 O O . PRO A 1 93 ? 6.739 -10.183 23.896 1.00 92.44 93 PRO A O 1
ATOM 753 N N . LEU A 1 94 ? 7.528 -11.545 22.294 1.00 94.12 94 LEU A N 1
ATOM 754 C CA . LEU A 1 94 ? 8.954 -11.352 22.562 1.00 94.12 94 LEU A CA 1
ATOM 755 C C . LEU A 1 94 ? 9.557 -10.148 21.820 1.00 94.12 94 LEU A C 1
ATOM 757 O O . LEU A 1 94 ? 10.733 -9.849 22.006 1.00 94.12 94 LEU A O 1
ATOM 761 N N . GLN A 1 95 ? 8.777 -9.414 21.017 1.00 93.44 95 GLN A N 1
ATOM 762 C CA . GLN A 1 95 ? 9.248 -8.259 20.236 1.00 93.44 95 GLN A CA 1
ATOM 763 C C . GLN A 1 95 ? 9.926 -7.189 21.101 1.00 93.44 95 GLN A C 1
ATOM 765 O O . GLN A 1 95 ? 10.882 -6.556 20.663 1.00 93.44 95 GLN A O 1
ATOM 770 N N . LYS A 1 96 ? 9.468 -7.018 22.348 1.00 91.19 96 LYS A N 1
ATOM 771 C CA . LYS A 1 96 ? 10.032 -6.055 23.309 1.00 91.19 96 LYS A CA 1
ATOM 772 C C . LYS A 1 96 ? 11.463 -6.390 23.750 1.00 91.19 96 LYS A C 1
ATOM 774 O O . LYS A 1 96 ? 12.119 -5.533 24.328 1.00 91.19 96 LYS A 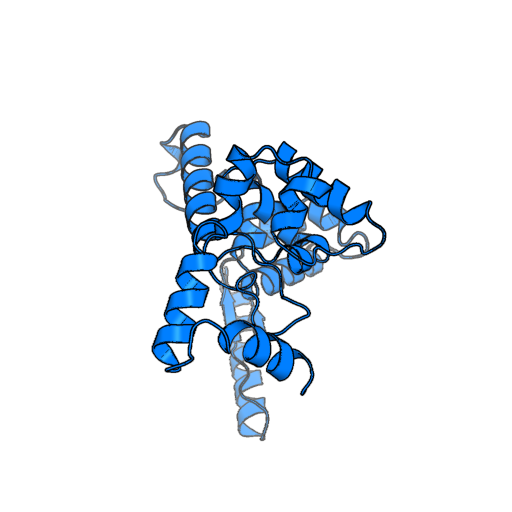O 1
ATOM 779 N N . LEU A 1 97 ? 11.933 -7.615 23.503 1.00 94.31 97 LEU A N 1
ATOM 780 C CA . LEU A 1 97 ? 13.308 -8.032 23.793 1.00 94.31 97 LEU A CA 1
ATOM 781 C C . LEU A 1 97 ? 14.303 -7.559 22.722 1.00 94.31 97 LEU A C 1
ATOM 783 O O . LEU A 1 97 ? 15.511 -7.638 22.931 1.00 94.31 97 LEU A O 1
ATOM 787 N N . LEU A 1 98 ? 13.815 -7.090 21.569 1.00 94.12 98 LEU A N 1
ATOM 788 C CA . LEU A 1 98 ? 14.651 -6.595 20.483 1.00 94.12 98 LEU A CA 1
ATOM 789 C C . LEU A 1 98 ? 14.897 -5.084 20.625 1.00 94.12 98 LEU A C 1
ATOM 791 O O . LEU A 1 98 ? 13.973 -4.344 20.969 1.00 94.12 98 LEU A O 1
ATOM 795 N N . PRO A 1 99 ? 16.105 -4.595 20.285 1.00 95.88 99 PRO A N 1
ATOM 796 C CA . PRO A 1 99 ? 16.333 -3.171 20.070 1.00 95.88 99 PRO A CA 1
ATOM 797 C C . PRO A 1 99 ? 15.373 -2.621 19.011 1.00 95.88 99 PRO A C 1
ATOM 799 O O . PRO A 1 99 ? 15.134 -3.270 17.985 1.00 95.88 99 PRO A O 1
ATOM 802 N N . ARG A 1 100 ? 14.846 -1.414 19.240 1.00 93.50 100 ARG A N 1
ATOM 803 C CA . ARG A 1 100 ? 13.841 -0.789 18.365 1.00 93.50 100 ARG A CA 1
ATOM 804 C C . ARG A 1 100 ? 14.349 -0.635 16.931 1.00 93.50 100 ARG A C 1
ATOM 806 O O . ARG A 1 100 ? 13.594 -0.854 15.989 1.00 93.50 100 ARG A O 1
ATOM 813 N N . GLU A 1 101 ? 15.628 -0.322 16.767 1.00 94.75 101 GLU A N 1
ATOM 814 C CA . GLU A 1 101 ? 16.283 -0.137 15.472 1.00 94.75 101 GLU A CA 1
ATOM 815 C C . GLU A 1 101 ? 16.303 -1.444 14.672 1.00 94.75 101 GLU A C 1
ATOM 817 O O . GLU A 1 101 ? 15.933 -1.456 13.501 1.00 94.75 101 GLU A O 1
ATOM 822 N N . LYS A 1 102 ? 16.647 -2.565 15.324 1.00 95.00 102 LYS A N 1
ATOM 823 C CA . LYS A 1 102 ? 16.658 -3.891 14.683 1.00 95.00 102 LYS A CA 1
ATOM 824 C C . LYS A 1 102 ? 15.259 -4.341 14.274 1.00 95.00 102 LYS A C 1
ATOM 826 O O . LYS A 1 102 ? 15.094 -4.976 13.234 1.00 95.00 102 LYS A O 1
ATOM 831 N N . LEU A 1 103 ? 14.252 -4.024 15.090 1.00 95.19 103 LEU A N 1
ATOM 832 C CA . LEU A 1 103 ? 12.859 -4.309 14.762 1.00 95.19 103 LEU A CA 1
ATOM 833 C C . LEU A 1 103 ? 12.422 -3.532 13.513 1.00 95.19 103 LEU A C 1
ATOM 835 O O . LEU A 1 103 ? 11.880 -4.132 12.587 1.00 95.19 103 LEU A O 1
ATOM 839 N N . LEU A 1 104 ? 12.686 -2.224 13.472 1.00 95.00 104 LEU A N 1
ATOM 840 C CA . LEU A 1 104 ? 12.359 -1.380 12.321 1.00 95.00 104 LEU A CA 1
ATOM 841 C C . LEU A 1 104 ? 13.079 -1.846 11.055 1.00 95.00 104 LEU A C 1
ATOM 843 O O . LEU A 1 104 ? 12.446 -1.957 10.011 1.00 95.00 104 LEU A O 1
ATOM 847 N N . GLU A 1 105 ? 14.360 -2.203 11.148 1.00 94.81 105 GLU A N 1
ATOM 848 C CA . GLU A 1 105 ? 15.118 -2.768 10.028 1.00 94.81 105 GLU A CA 1
ATOM 849 C C . GLU A 1 105 ? 14.457 -4.043 9.475 1.00 94.81 105 GLU A C 1
ATOM 851 O O . GLU A 1 105 ? 14.266 -4.181 8.263 1.00 94.81 105 GLU A O 1
ATOM 856 N N . CYS A 1 106 ? 14.041 -4.959 10.356 1.00 94.69 106 CYS A N 1
ATOM 857 C CA . CYS A 1 106 ? 13.347 -6.178 9.946 1.00 94.69 106 CYS A CA 1
ATOM 858 C C . CYS A 1 106 ? 11.997 -5.883 9.278 1.00 94.69 106 CYS A C 1
ATOM 860 O O . CYS A 1 106 ? 11.684 -6.495 8.254 1.00 94.69 106 CYS A O 1
ATOM 862 N N . LEU A 1 107 ? 11.219 -4.942 9.822 1.00 94.81 107 LEU A N 1
ATOM 863 C CA . LEU A 1 107 ? 9.929 -4.534 9.257 1.00 94.81 107 LEU A CA 1
ATOM 864 C C . LEU A 1 107 ? 10.107 -3.843 7.898 1.00 94.81 107 LEU A C 1
ATOM 866 O O . LEU A 1 107 ? 9.408 -4.178 6.946 1.00 94.81 107 LEU A O 1
ATOM 870 N N . HIS A 1 108 ? 11.090 -2.952 7.761 1.00 94.12 108 HIS A N 1
ATOM 871 C CA . HIS A 1 108 ? 11.432 -2.315 6.488 1.00 94.12 108 HIS A CA 1
ATOM 872 C C . HIS A 1 108 ? 11.834 -3.339 5.431 1.00 94.12 108 HIS A C 1
ATOM 874 O O . HIS A 1 108 ? 11.388 -3.252 4.290 1.00 94.12 108 HIS A O 1
ATOM 880 N N . ARG A 1 109 ? 12.622 -4.351 5.801 1.00 95.31 109 ARG A N 1
ATOM 881 C CA . ARG A 1 109 ? 12.975 -5.435 4.880 1.00 95.31 109 ARG A CA 1
ATOM 882 C C . ARG A 1 109 ? 11.750 -6.246 4.450 1.00 95.31 109 ARG A C 1
ATOM 884 O O . ARG A 1 109 ? 11.644 -6.586 3.276 1.00 95.31 109 ARG A O 1
ATOM 891 N N . ALA A 1 110 ? 10.819 -6.521 5.364 1.00 95.50 110 ALA A N 1
ATOM 892 C CA . ALA A 1 110 ? 9.562 -7.187 5.026 1.00 95.50 110 ALA A CA 1
ATOM 893 C C . ALA A 1 110 ? 8.720 -6.350 4.047 1.00 95.50 110 ALA A C 1
ATOM 895 O O . ALA A 1 110 ? 8.214 -6.892 3.066 1.00 95.50 110 ALA A O 1
ATOM 896 N N . PHE A 1 111 ? 8.641 -5.031 4.254 1.00 95.56 111 PHE A N 1
ATOM 897 C CA . PHE A 1 111 ? 7.986 -4.124 3.313 1.00 95.56 111 PHE A CA 1
ATOM 898 C C . PHE A 1 111 ? 8.633 -4.137 1.939 1.00 95.56 111 PHE A C 1
ATOM 900 O O . PHE A 1 111 ? 7.924 -4.274 0.950 1.00 95.56 111 PHE A O 1
ATOM 907 N N . ILE A 1 112 ? 9.961 -4.032 1.870 1.00 96.06 112 ILE A N 1
ATOM 908 C CA . ILE A 1 112 ? 10.688 -4.095 0.601 1.00 96.06 112 ILE A CA 1
ATOM 909 C C . ILE A 1 112 ? 10.333 -5.400 -0.115 1.00 96.06 112 ILE A C 1
ATOM 911 O O . ILE A 1 112 ? 9.912 -5.360 -1.266 1.00 96.06 112 ILE A O 1
ATOM 915 N N . ASN A 1 113 ? 10.404 -6.546 0.559 1.00 96.62 113 ASN A N 1
ATOM 916 C CA . ASN A 1 113 ? 10.079 -7.825 -0.070 1.00 96.62 113 ASN A CA 1
ATOM 917 C C . ASN A 1 113 ? 8.648 -7.847 -0.629 1.00 96.62 113 ASN A C 1
ATOM 919 O O . ASN A 1 113 ? 8.476 -8.086 -1.819 1.00 96.62 113 ASN A O 1
ATOM 923 N N . ILE A 1 114 ? 7.644 -7.519 0.189 1.00 96.12 114 ILE A N 1
ATOM 924 C CA . ILE A 1 114 ? 6.230 -7.594 -0.213 1.00 96.12 114 ILE A CA 1
ATOM 925 C C . ILE A 1 114 ? 5.892 -6.556 -1.293 1.00 96.12 114 ILE A C 1
ATOM 927 O O . ILE A 1 114 ? 5.187 -6.863 -2.251 1.00 96.12 114 ILE A O 1
ATOM 931 N N . VAL A 1 115 ? 6.391 -5.322 -1.183 1.00 95.94 115 VAL A N 1
ATOM 932 C CA . VAL A 1 115 ? 6.095 -4.254 -2.152 1.00 95.94 115 VAL A CA 1
ATOM 933 C C . VAL A 1 115 ? 6.690 -4.576 -3.520 1.00 95.94 115 VAL A C 1
ATOM 935 O O . VAL A 1 115 ? 6.016 -4.399 -4.534 1.00 95.94 115 VAL A O 1
ATOM 938 N N . ASN A 1 116 ? 7.919 -5.092 -3.565 1.00 96.12 116 ASN A N 1
ATOM 939 C CA . ASN A 1 116 ? 8.539 -5.527 -4.816 1.00 96.12 116 ASN A CA 1
ATOM 940 C C . ASN A 1 116 ? 7.896 -6.823 -5.340 1.00 96.12 116 ASN A C 1
ATOM 942 O O . ASN A 1 116 ? 7.720 -6.987 -6.548 1.00 96.12 116 ASN A O 1
ATOM 946 N N . GLU A 1 117 ? 7.460 -7.714 -4.449 1.00 95.00 117 GLU A N 1
ATOM 947 C CA . GLU A 1 117 ? 6.703 -8.902 -4.826 1.00 95.00 117 GLU A CA 1
ATOM 948 C C . GLU A 1 117 ? 5.340 -8.551 -5.416 1.00 95.00 117 GLU A C 1
ATOM 950 O O . GLU A 1 117 ? 4.942 -9.214 -6.353 1.00 95.00 117 GLU A O 1
ATOM 955 N N . ILE A 1 118 ? 4.630 -7.511 -4.977 1.00 93.00 118 ILE A N 1
ATOM 956 C CA . ILE A 1 118 ? 3.332 -7.119 -5.563 1.00 93.00 118 ILE A CA 1
ATOM 957 C C . ILE A 1 118 ? 3.521 -6.237 -6.808 1.00 93.00 118 ILE A C 1
ATOM 959 O O . ILE A 1 118 ? 2.791 -6.376 -7.792 1.00 93.00 118 ILE A O 1
ATOM 963 N N . GLY A 1 119 ? 4.516 -5.354 -6.780 1.00 93.06 119 GLY A N 1
ATOM 964 C CA . GLY A 1 119 ? 4.753 -4.337 -7.797 1.00 93.06 119 GLY A CA 1
ATOM 965 C C . GLY A 1 119 ? 3.782 -3.157 -7.689 1.00 93.06 119 GLY A C 1
ATOM 966 O O . GLY A 1 119 ? 2.595 -3.307 -7.386 1.00 93.06 119 GLY A O 1
ATOM 967 N N . VAL A 1 120 ? 4.274 -1.959 -7.987 1.00 94.25 120 VAL A N 1
ATOM 968 C CA . VAL A 1 120 ? 3.560 -0.697 -7.764 1.00 94.25 120 VAL A CA 1
ATOM 969 C C . VAL A 1 120 ? 3.150 -0.072 -9.092 1.00 94.25 120 VAL A C 1
ATOM 971 O O . VAL A 1 120 ? 4.000 0.176 -9.936 1.00 94.25 120 VAL A O 1
ATOM 974 N N . SER A 1 121 ? 1.859 0.208 -9.273 1.00 93.06 121 SER A N 1
ATOM 975 C CA . SER A 1 121 ? 1.365 0.986 -10.418 1.00 93.06 121 SER A CA 1
ATOM 976 C C . SER A 1 121 ? 1.611 2.474 -10.169 1.00 93.06 121 SER A C 1
ATOM 978 O O . SER A 1 121 ? 1.047 3.040 -9.233 1.00 93.06 121 SER A O 1
ATOM 980 N N . ILE A 1 122 ? 2.490 3.099 -10.955 1.00 91.75 122 ILE A N 1
ATOM 981 C CA . ILE A 1 122 ? 2.982 4.454 -10.659 1.00 91.75 122 ILE A CA 1
ATOM 982 C C . ILE A 1 122 ? 1.875 5.508 -10.756 1.00 91.75 122 ILE A C 1
ATOM 984 O O . ILE A 1 122 ? 1.709 6.289 -9.822 1.00 91.75 122 ILE A O 1
ATOM 988 N N . ASN A 1 123 ? 1.067 5.472 -11.819 1.00 91.00 123 ASN A N 1
ATOM 989 C CA . ASN A 1 123 ? -0.012 6.440 -12.031 1.00 91.00 123 ASN A CA 1
ATOM 990 C C . ASN A 1 123 ? -1.094 6.284 -10.948 1.00 91.00 123 ASN A C 1
ATOM 992 O O . ASN A 1 123 ? -1.492 7.265 -10.324 1.00 91.00 123 ASN A O 1
ATOM 996 N N . ASP A 1 124 ? -1.480 5.046 -10.609 1.00 89.12 124 ASP A N 1
ATOM 997 C CA . ASP A 1 124 ? -2.466 4.799 -9.544 1.00 89.12 124 ASP A CA 1
ATOM 998 C C . ASP A 1 124 ? -1.987 5.333 -8.186 1.00 89.12 124 ASP A C 1
ATOM 1000 O O . ASP A 1 124 ? -2.772 5.878 -7.405 1.00 89.12 124 ASP A O 1
ATOM 1004 N N . VAL A 1 125 ? -0.698 5.164 -7.879 1.00 89.69 125 VAL A N 1
ATOM 1005 C CA . VAL A 1 125 ? -0.125 5.620 -6.611 1.00 89.69 125 VAL A CA 1
ATOM 1006 C C . VAL A 1 125 ? -0.016 7.139 -6.546 1.00 89.69 125 VAL A C 1
ATOM 1008 O O . VAL A 1 125 ? -0.317 7.709 -5.500 1.00 89.69 125 VAL A O 1
ATOM 1011 N N . ILE A 1 126 ? 0.343 7.805 -7.643 1.00 87.19 126 ILE A N 1
ATOM 1012 C CA . ILE A 1 126 ? 0.461 9.269 -7.686 1.00 87.19 126 ILE A CA 1
ATOM 1013 C C . ILE A 1 126 ? -0.894 9.952 -7.465 1.00 87.19 126 ILE A C 1
ATOM 1015 O O . ILE A 1 126 ? -0.954 10.977 -6.786 1.00 87.19 126 ILE A O 1
ATOM 1019 N N . HIS A 1 127 ? -1.985 9.359 -7.955 1.00 83.44 127 HIS A N 1
ATOM 1020 C CA . HIS A 1 127 ? -3.338 9.900 -7.778 1.00 83.44 127 HIS A CA 1
ATOM 1021 C C . HIS A 1 127 ? -4.035 9.446 -6.485 1.00 83.44 127 HIS A C 1
ATOM 1023 O O . HIS A 1 127 ? -5.105 9.957 -6.155 1.00 83.44 127 HIS A O 1
ATOM 1029 N N . THR A 1 128 ? -3.442 8.522 -5.718 1.00 83.38 128 THR A N 1
ATOM 1030 C CA . THR A 1 128 ? -4.042 7.999 -4.482 1.00 83.38 128 THR A CA 1
ATOM 1031 C C . THR A 1 128 ? -3.173 8.312 -3.263 1.00 83.38 128 THR A C 1
ATOM 1033 O O . THR A 1 128 ? -2.192 7.621 -2.986 1.00 83.38 128 THR A O 1
ATOM 1036 N N . HIS A 1 129 ? -3.582 9.300 -2.459 1.00 75.19 129 HIS A N 1
ATOM 1037 C CA . HIS A 1 129 ? -2.800 9.791 -1.313 1.00 75.19 129 HIS A CA 1
ATOM 1038 C C . HIS A 1 129 ? -2.316 8.705 -0.341 1.00 75.19 129 HIS A C 1
ATOM 1040 O O . HIS A 1 129 ? -1.175 8.765 0.107 1.00 75.19 129 HIS A O 1
ATOM 1046 N N . ASN A 1 130 ? -3.132 7.691 -0.028 1.00 77.75 130 ASN A N 1
ATOM 1047 C CA . ASN A 1 130 ? -2.756 6.660 0.945 1.00 77.75 130 ASN A CA 1
ATOM 1048 C C . ASN A 1 130 ? -1.803 5.582 0.401 1.00 77.75 130 ASN A C 1
ATOM 1050 O O . ASN A 1 130 ? -1.465 4.667 1.145 1.00 77.75 130 ASN A O 1
ATOM 1054 N N . LYS A 1 131 ? -1.387 5.659 -0.869 1.00 86.62 131 LYS A N 1
ATOM 1055 C CA . LYS A 1 131 ? -0.478 4.685 -1.493 1.00 86.62 131 LYS A CA 1
ATOM 1056 C C . LYS A 1 131 ? 0.908 5.250 -1.800 1.00 86.62 131 LYS A C 1
ATOM 1058 O O . LYS A 1 131 ? 1.804 4.468 -2.107 1.00 86.62 131 LYS A O 1
ATOM 1063 N N . LEU A 1 132 ? 1.100 6.568 -1.701 1.00 88.25 132 LEU A N 1
ATOM 1064 C CA . LEU A 1 132 ? 2.372 7.242 -2.006 1.00 88.25 132 LEU A CA 1
ATOM 1065 C C . LEU A 1 132 ? 3.543 6.664 -1.201 1.00 88.25 132 LEU A C 1
ATOM 1067 O O . LEU A 1 132 ? 4.629 6.452 -1.744 1.00 88.25 132 LEU A O 1
ATOM 1071 N N . ASP A 1 133 ? 3.286 6.312 0.059 1.00 90.56 133 ASP A N 1
ATOM 1072 C CA . ASP A 1 133 ? 4.283 5.754 0.974 1.00 90.56 133 ASP A CA 1
ATOM 1073 C C . ASP A 1 133 ? 4.805 4.376 0.548 1.00 90.56 133 ASP A C 1
ATOM 1075 O O . ASP A 1 133 ? 5.831 3.937 1.058 1.00 90.56 133 ASP A O 1
ATOM 1079 N N . LEU A 1 134 ? 4.164 3.694 -0.408 1.00 93.81 134 LEU A N 1
ATOM 1080 C CA . LEU A 1 134 ? 4.676 2.439 -0.966 1.00 93.81 134 LEU A CA 1
ATOM 1081 C C . LEU A 1 134 ? 5.944 2.652 -1.800 1.00 93.81 134 LEU A C 1
ATOM 1083 O O . LEU A 1 134 ? 6.818 1.785 -1.821 1.00 93.81 134 LEU A O 1
ATOM 1087 N N . LEU A 1 135 ? 6.075 3.802 -2.473 1.00 94.12 135 LEU A N 1
ATOM 1088 C CA . LEU A 1 135 ? 7.178 4.054 -3.406 1.00 94.12 135 LEU A CA 1
ATOM 1089 C C . LEU A 1 135 ? 8.543 4.048 -2.717 1.00 94.12 135 LEU A C 1
ATOM 1091 O O . LEU A 1 135 ? 9.538 3.684 -3.338 1.00 94.12 135 LEU A O 1
ATOM 1095 N N . GLN A 1 136 ? 8.609 4.407 -1.433 1.00 94.25 136 GLN A N 1
ATOM 1096 C CA . GLN A 1 136 ? 9.869 4.393 -0.688 1.00 94.25 136 GLN A CA 1
ATOM 1097 C C . GLN A 1 136 ? 10.423 2.977 -0.458 1.00 94.25 136 GLN A C 1
ATOM 1099 O O . GLN A 1 136 ? 11.612 2.843 -0.183 1.00 94.25 136 GLN A O 1
ATOM 1104 N N . TYR A 1 137 ? 9.580 1.944 -0.570 1.00 95.81 137 TYR A N 1
ATOM 1105 C CA . TYR A 1 137 ? 9.946 0.540 -0.363 1.00 95.81 137 TYR A CA 1
ATOM 1106 C C . TYR A 1 137 ? 10.249 -0.206 -1.673 1.00 95.81 137 TYR A C 1
ATOM 1108 O O . TYR A 1 137 ? 10.639 -1.374 -1.649 1.00 95.81 137 TYR A O 1
ATOM 1116 N N . VAL A 1 138 ? 10.107 0.450 -2.828 1.00 96.19 138 VAL A N 1
ATOM 1117 C CA . VAL A 1 138 ? 10.505 -0.120 -4.121 1.00 96.19 138 VAL A CA 1
ATOM 1118 C C . VAL A 1 138 ? 12.031 -0.195 -4.204 1.00 96.19 138 VAL A C 1
ATOM 1120 O O . VAL A 1 138 ? 12.738 0.733 -3.811 1.00 96.19 138 VAL A O 1
ATOM 1123 N N . SER A 1 139 ? 12.557 -1.290 -4.749 1.00 95.06 139 SER A N 1
ATOM 1124 C CA . SER A 1 139 ? 13.998 -1.523 -4.878 1.00 95.06 139 SER A CA 1
ATOM 1125 C C . SER A 1 139 ? 14.702 -0.370 -5.589 1.00 95.06 139 SER A C 1
ATOM 1127 O O . SER A 1 139 ? 14.276 0.093 -6.641 1.00 95.06 139 SER A O 1
ATOM 1129 N N . GLY A 1 140 ? 15.796 0.122 -5.008 1.00 92.50 140 GLY A N 1
ATOM 1130 C CA . GLY A 1 140 ? 16.543 1.270 -5.536 1.00 92.50 140 GLY A CA 1
ATOM 1131 C C . GLY A 1 140 ? 15.930 2.636 -5.206 1.00 92.50 140 GLY A C 1
ATOM 1132 O O . GLY A 1 140 ? 16.666 3.638 -5.192 1.00 92.50 140 GLY A O 1
ATOM 1133 N N . LEU A 1 141 ? 14.636 2.675 -4.879 1.00 91.88 141 LEU A N 1
ATOM 1134 C CA . LEU A 1 141 ? 13.986 3.833 -4.290 1.00 91.88 141 LEU A CA 1
ATOM 1135 C C . LEU A 1 141 ? 14.204 3.853 -2.773 1.00 91.88 141 LEU A C 1
ATOM 1137 O O . LEU A 1 141 ? 14.647 2.904 -2.137 1.00 91.88 141 LEU A O 1
ATOM 1141 N N . GLY A 1 142 ? 13.989 5.034 -2.226 1.00 92.75 142 GLY A N 1
ATOM 1142 C CA . GLY A 1 142 ? 14.012 5.350 -0.807 1.00 92.75 142 GLY A CA 1
ATOM 1143 C C . GLY A 1 142 ? 13.204 6.632 -0.629 1.00 92.75 142 GLY A C 1
ATOM 1144 O O . GLY A 1 142 ? 12.822 7.231 -1.641 1.00 92.75 142 GLY A O 1
ATOM 1145 N N . PRO A 1 143 ? 12.981 7.117 0.600 1.00 92.00 143 PRO A N 1
ATOM 1146 C CA . PRO A 1 143 ? 12.028 8.200 0.864 1.00 92.00 143 PRO A CA 1
ATOM 1147 C C . PRO A 1 143 ? 12.301 9.442 0.004 1.00 92.00 143 PRO A C 1
ATOM 1149 O O . PRO A 1 143 ? 11.424 9.928 -0.704 1.00 92.00 143 PRO A O 1
ATOM 1152 N N . ARG A 1 144 ? 13.569 9.872 -0.063 1.00 91.62 144 ARG A N 1
ATOM 1153 C CA . ARG A 1 144 ? 13.982 11.029 -0.876 1.00 91.62 144 ARG A CA 1
ATOM 1154 C C . ARG A 1 144 ? 13.770 10.824 -2.377 1.00 91.62 144 ARG A C 1
ATOM 1156 O O . ARG A 1 144 ? 13.338 11.736 -3.069 1.00 91.62 144 ARG A O 1
ATOM 1163 N N . LYS A 1 145 ? 14.111 9.645 -2.904 1.00 92.00 145 LYS A N 1
ATOM 1164 C CA . LYS A 1 145 ? 14.005 9.373 -4.349 1.00 92.00 145 LYS A CA 1
ATOM 1165 C C . LYS A 1 145 ? 12.554 9.196 -4.782 1.00 92.00 145 LYS A C 1
ATOM 1167 O O . LYS A 1 145 ? 12.205 9.647 -5.865 1.00 92.00 145 LYS A O 1
ATOM 1172 N N . ALA A 1 146 ? 11.737 8.567 -3.939 1.00 91.94 146 ALA A N 1
ATOM 1173 C CA . ALA A 1 146 ? 10.305 8.426 -4.155 1.00 91.94 146 ALA A CA 1
ATOM 1174 C C . ALA A 1 146 ? 9.629 9.802 -4.223 1.00 91.94 146 ALA A C 1
ATOM 1176 O O . ALA A 1 146 ? 8.918 10.087 -5.180 1.00 91.94 146 ALA A O 1
ATOM 1177 N N . GLU A 1 147 ? 9.935 10.692 -3.276 1.00 90.38 147 GLU A N 1
ATOM 1178 C CA . GLU A 1 147 ? 9.401 12.057 -3.271 1.00 90.38 147 GLU A CA 1
ATOM 1179 C C . GLU A 1 147 ? 9.808 12.847 -4.525 1.00 90.38 147 GLU A C 1
ATOM 1181 O O . GLU A 1 147 ? 8.973 13.501 -5.150 1.00 90.38 147 GLU A O 1
ATOM 1186 N N . VAL A 1 148 ? 11.082 12.766 -4.928 1.00 90.19 148 VAL A N 1
ATOM 1187 C CA . VAL A 1 148 ? 11.579 13.428 -6.146 1.00 90.19 148 VAL A CA 1
ATOM 1188 C C . VAL A 1 148 ? 10.898 12.882 -7.401 1.00 90.19 148 VAL A C 1
ATOM 1190 O O . VAL A 1 148 ? 10.548 13.668 -8.277 1.00 90.19 148 VAL A O 1
ATOM 1193 N N . LEU A 1 149 ? 10.696 11.564 -7.487 1.00 89.38 149 LEU A N 1
ATOM 1194 C CA . LEU A 1 149 ? 10.007 10.931 -8.610 1.00 89.38 149 LEU A CA 1
ATOM 1195 C C . LEU A 1 149 ? 8.569 11.451 -8.738 1.00 89.38 149 LEU A C 1
ATOM 1197 O O . LEU A 1 149 ? 8.190 11.921 -9.807 1.00 89.38 149 LEU A O 1
ATOM 1201 N N . VAL A 1 150 ? 7.804 11.431 -7.642 1.00 90.06 150 VAL A N 1
ATOM 1202 C CA . VAL A 1 150 ? 6.412 11.910 -7.619 1.00 90.06 150 VAL A CA 1
ATOM 1203 C C . VAL A 1 150 ? 6.337 13.387 -8.003 1.00 90.06 150 VAL A C 1
ATOM 1205 O O . VAL A 1 150 ? 5.551 13.756 -8.871 1.00 90.06 150 VAL A O 1
ATOM 1208 N N . LYS A 1 151 ? 7.187 14.235 -7.408 1.00 89.00 151 LYS A N 1
ATOM 1209 C CA . LYS A 1 151 ? 7.226 15.674 -7.713 1.00 89.00 151 LYS A CA 1
ATOM 1210 C C . LYS A 1 151 ? 7.489 15.957 -9.186 1.00 89.00 151 LYS A C 1
ATOM 1212 O O . LYS A 1 151 ? 6.905 16.887 -9.727 1.00 89.00 151 LYS A O 1
ATOM 1217 N N . LYS A 1 152 ? 8.368 15.179 -9.819 1.00 86.00 152 LYS A N 1
ATOM 1218 C CA . LYS A 1 152 ? 8.702 15.368 -11.231 1.00 86.00 152 LYS A CA 1
ATOM 1219 C C . LYS A 1 152 ? 7.566 14.958 -12.146 1.00 86.00 152 LYS A C 1
ATOM 1221 O O . LYS A 1 152 ? 7.191 15.766 -12.982 1.00 86.00 152 LYS A O 1
ATOM 1226 N N . ILE A 1 153 ? 6.964 13.790 -11.926 1.00 86.62 153 ILE A N 1
ATOM 1227 C CA . ILE A 1 153 ? 5.811 13.344 -12.724 1.00 86.62 153 ILE A CA 1
ATOM 1228 C C . ILE A 1 153 ? 4.660 14.359 -12.620 1.00 86.62 153 ILE A C 1
ATOM 1230 O O . ILE A 1 153 ? 4.083 14.748 -13.628 1.00 86.62 153 ILE A O 1
ATOM 1234 N N . LEU A 1 154 ? 4.400 14.885 -11.418 1.00 85.62 154 LEU A N 1
ATOM 1235 C CA . LEU A 1 154 ? 3.385 15.922 -11.194 1.00 85.62 154 LEU A CA 1
ATOM 1236 C C . LEU A 1 154 ? 3.743 17.306 -11.764 1.00 85.62 154 LEU A C 1
ATOM 1238 O O . LEU A 1 154 ? 2.883 18.182 -11.798 1.00 85.62 154 LEU A O 1
ATOM 1242 N N . SER A 1 155 ? 4.994 17.540 -12.166 1.00 85.25 155 SER A N 1
ATOM 1243 C CA . SER A 1 155 ? 5.408 18.799 -12.800 1.00 85.25 155 SER A CA 1
ATOM 1244 C C . SER A 1 155 ? 5.272 18.781 -14.322 1.00 85.25 155 SER A C 1
ATOM 1246 O O . SER A 1 155 ? 5.345 19.835 -14.952 1.00 85.25 155 SER A O 1
ATOM 1248 N N . GLU A 1 156 ? 5.076 17.604 -14.917 1.00 80.44 156 GLU A N 1
ATOM 1249 C CA . GLU A 1 156 ? 4.916 17.456 -16.362 1.00 80.44 156 GLU A CA 1
ATOM 1250 C C . GLU A 1 156 ? 3.482 17.758 -16.793 1.00 80.44 156 GLU A C 1
ATOM 1252 O O . GLU A 1 156 ? 2.533 17.556 -1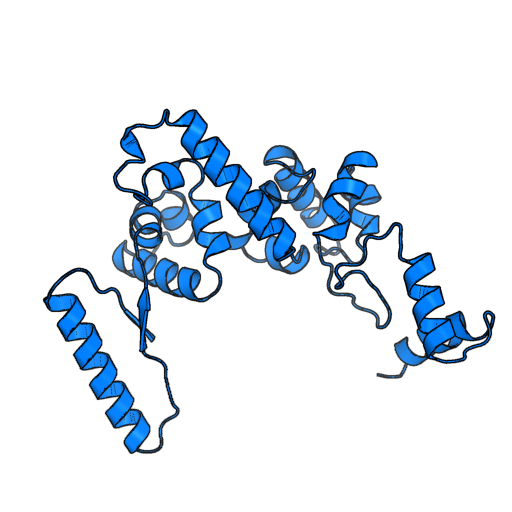6.038 1.00 80.44 156 GLU A O 1
ATOM 1257 N N . SER A 1 157 ? 3.302 18.198 -18.040 1.00 69.50 157 SER A N 1
ATOM 1258 C CA . SER A 1 157 ? 1.983 18.567 -18.572 1.00 69.50 157 SER A CA 1
ATOM 1259 C C . SER A 1 157 ? 0.969 17.424 -18.536 1.00 69.50 157 SER A C 1
ATOM 1261 O O . SER A 1 157 ? -0.226 17.668 -18.398 1.00 69.50 157 SER A O 1
ATOM 1263 N N . ASN A 1 158 ? 1.448 16.187 -18.676 1.00 69.88 158 ASN A N 1
ATOM 1264 C CA . ASN A 1 158 ? 0.604 15.002 -18.777 1.00 69.88 158 ASN A CA 1
ATOM 1265 C C . ASN A 1 158 ? 0.197 14.443 -17.409 1.00 69.88 158 ASN A C 1
ATOM 1267 O O . ASN A 1 158 ? -0.732 13.645 -17.364 1.00 69.88 158 ASN A O 1
ATOM 1271 N N . LEU A 1 159 ? 0.873 14.849 -16.319 1.00 80.31 159 LEU A N 1
ATOM 1272 C CA . LEU A 1 159 ? 0.656 14.394 -14.932 1.00 80.31 159 LEU A CA 1
ATOM 1273 C C . LEU A 1 159 ? 0.682 12.866 -14.716 1.00 80.31 159 LEU A C 1
ATOM 1275 O O . LEU A 1 159 ? 0.426 12.392 -13.609 1.00 80.31 159 LEU A O 1
ATOM 1279 N N . GLU A 1 160 ? 1.024 12.109 -15.753 1.00 84.31 160 GLU A N 1
ATOM 1280 C CA . GLU A 1 160 ? 1.034 10.657 -15.828 1.00 84.31 160 GLU A CA 1
ATOM 1281 C C . GLU A 1 160 ? 2.278 10.210 -16.589 1.00 84.31 160 GLU A C 1
ATOM 1283 O O . GLU A 1 160 ? 2.742 10.887 -17.508 1.00 84.31 160 GLU A O 1
ATOM 1288 N N . LEU A 1 161 ? 2.773 9.031 -16.230 1.00 87.25 161 LEU A N 1
ATOM 1289 C CA . LEU A 1 161 ? 3.842 8.358 -16.948 1.00 87.25 161 LEU A CA 1
ATOM 1290 C C . LEU A 1 161 ? 3.241 7.462 -18.041 1.00 87.25 161 LEU A C 1
ATOM 1292 O O . LEU A 1 161 ? 2.323 6.687 -17.753 1.00 87.25 161 LEU A O 1
ATOM 1296 N N . GLU A 1 162 ? 3.757 7.519 -19.270 1.00 86.81 162 GLU A N 1
ATOM 1297 C CA . GLU A 1 162 ? 3.298 6.656 -20.370 1.00 86.81 162 GLU A CA 1
ATOM 1298 C C . GLU A 1 162 ? 4.177 5.418 -20.549 1.00 86.81 162 GLU A C 1
ATOM 1300 O O . GLU A 1 162 ? 3.673 4.350 -20.907 1.00 86.81 162 GLU A O 1
ATOM 1305 N N . ARG A 1 163 ? 5.481 5.544 -20.278 1.00 88.00 163 ARG A N 1
ATOM 1306 C CA . ARG A 1 163 ? 6.466 4.456 -20.393 1.00 88.00 163 ARG A CA 1
ATOM 1307 C C . ARG A 1 163 ? 7.412 4.433 -19.209 1.00 88.00 163 ARG A C 1
ATOM 1309 O O . ARG A 1 163 ? 7.779 5.471 -18.670 1.00 88.00 163 ARG A O 1
ATOM 1316 N N . ARG A 1 164 ? 7.918 3.251 -18.847 1.00 90.25 164 ARG A N 1
ATOM 1317 C CA . ARG A 1 164 ? 8.924 3.137 -17.770 1.00 90.25 164 ARG A CA 1
ATOM 1318 C C . ARG A 1 164 ? 10.186 3.944 -18.057 1.00 90.25 164 ARG A C 1
ATOM 1320 O O . ARG A 1 164 ? 10.746 4.534 -17.143 1.00 90.25 164 ARG A O 1
ATOM 1327 N N . GLU A 1 165 ? 10.619 3.979 -19.312 1.00 86.75 165 GLU A N 1
ATOM 1328 C CA . GLU A 1 165 ? 11.831 4.682 -19.759 1.00 86.75 165 GLU A CA 1
ATOM 1329 C C . GLU A 1 165 ? 11.790 6.185 -19.446 1.00 86.75 165 GLU A C 1
ATOM 1331 O O . GLU A 1 165 ? 12.823 6.784 -19.143 1.00 86.75 165 GLU A O 1
ATOM 1336 N N . GLU A 1 166 ? 10.594 6.777 -19.399 1.00 86.12 166 GLU A N 1
ATOM 1337 C CA . GLU A 1 166 ? 10.405 8.176 -19.013 1.00 86.12 166 GLU A CA 1
ATOM 1338 C C . GLU A 1 166 ? 10.841 8.426 -17.566 1.00 86.12 166 GLU A C 1
ATOM 1340 O O . GLU A 1 166 ? 11.296 9.513 -17.233 1.00 86.12 166 GLU A O 1
ATOM 1345 N N . MET A 1 167 ? 10.838 7.421 -16.684 1.00 85.19 167 MET A N 1
ATOM 1346 C CA . MET A 1 167 ? 11.395 7.588 -15.336 1.00 85.19 167 MET A CA 1
ATOM 1347 C C . MET A 1 167 ? 12.883 7.951 -15.352 1.00 85.19 167 MET A C 1
ATOM 1349 O O . MET A 1 167 ? 13.370 8.623 -14.437 1.00 85.19 167 MET A O 1
ATOM 1353 N N . GLN A 1 168 ? 13.613 7.493 -16.368 1.00 81.81 168 GLN A N 1
ATOM 1354 C CA . GLN A 1 168 ? 15.031 7.774 -16.521 1.00 81.81 168 GLN A CA 1
ATOM 1355 C C . GLN A 1 168 ? 15.250 9.209 -17.017 1.00 81.81 168 GLN A C 1
ATOM 1357 O O . GLN A 1 168 ? 16.061 9.932 -16.434 1.00 81.81 168 GLN A O 1
ATOM 1362 N N . THR A 1 169 ? 14.494 9.642 -18.032 1.00 72.50 169 THR A N 1
ATOM 1363 C CA . THR A 1 169 ? 14.594 10.988 -18.622 1.00 72.50 169 THR A CA 1
ATOM 1364 C C . THR A 1 169 ? 13.952 12.053 -17.732 1.00 72.50 169 THR A C 1
ATOM 1366 O O . THR A 1 169 ? 14.605 13.020 -17.339 1.00 72.50 169 THR A O 1
ATOM 1369 N N . ASN A 1 170 ? 12.703 11.825 -17.335 1.00 64.00 170 ASN A N 1
ATOM 1370 C CA . ASN A 1 170 ? 11.821 12.784 -16.675 1.00 64.00 170 ASN A CA 1
ATOM 1371 C C . ASN A 1 170 ? 12.005 12.757 -15.157 1.00 64.00 170 ASN A C 1
ATOM 1373 O O . ASN A 1 170 ? 11.992 13.794 -14.504 1.00 64.00 170 ASN A O 1
ATOM 1377 N N . GLY A 1 171 ? 12.284 11.588 -14.569 1.00 59.72 171 GLY A N 1
ATOM 1378 C CA . GLY A 1 171 ? 12.550 11.447 -13.130 1.00 59.72 171 GLY A CA 1
ATOM 1379 C C . GLY A 1 171 ? 13.947 11.920 -12.692 1.00 59.72 171 GLY A C 1
ATOM 1380 O O . GLY A 1 171 ? 14.233 11.990 -11.491 1.00 59.72 171 GLY A O 1
ATOM 1381 N N . SER A 1 172 ? 14.834 12.258 -13.640 1.00 67.38 172 SER A N 1
ATOM 1382 C CA . SER A 1 172 ? 16.302 12.356 -13.470 1.00 67.38 172 SER A CA 1
ATOM 1383 C C . SER A 1 172 ? 16.844 11.261 -12.550 1.00 67.38 172 SER A C 1
ATOM 1385 O O . SER A 1 172 ? 17.546 11.502 -11.562 1.00 67.38 172 SER A O 1
ATOM 1387 N N . MET A 1 173 ? 16.434 10.036 -12.854 1.00 80.00 173 MET A N 1
ATOM 1388 C CA . MET A 1 173 ? 16.847 8.849 -12.140 1.00 80.00 173 MET A CA 1
ATOM 1389 C C . MET A 1 173 ? 18.126 8.316 -12.784 1.00 80.00 173 MET A C 1
ATOM 1391 O O . MET A 1 173 ? 18.170 8.062 -13.982 1.00 80.00 173 MET A O 1
ATOM 1395 N N . GLY A 1 174 ? 19.189 8.143 -11.996 1.00 85.31 174 GLY A N 1
ATOM 1396 C CA . GLY A 1 174 ? 20.429 7.569 -12.522 1.00 85.31 174 GLY A CA 1
ATOM 1397 C C . GLY A 1 174 ? 20.231 6.123 -12.990 1.00 85.31 174 GLY A C 1
ATOM 1398 O O . GLY A 1 174 ? 19.460 5.383 -12.376 1.00 85.31 174 GLY A O 1
ATOM 1399 N N . ASN A 1 175 ? 20.985 5.696 -14.008 1.00 88.94 175 ASN A N 1
ATOM 1400 C CA . ASN A 1 175 ? 20.839 4.384 -14.664 1.00 88.94 175 ASN A CA 1
ATOM 1401 C C . ASN A 1 175 ? 20.732 3.214 -13.673 1.00 88.94 175 ASN A C 1
ATOM 1403 O O . ASN A 1 175 ? 19.826 2.402 -13.782 1.00 88.94 175 ASN A O 1
ATOM 1407 N N . LYS A 1 176 ? 21.596 3.166 -12.648 1.00 91.25 176 LYS A N 1
ATOM 1408 C CA . LYS A 1 176 ? 21.561 2.102 -11.625 1.00 91.25 176 LYS A CA 1
ATOM 1409 C C . LYS A 1 176 ? 20.250 2.063 -10.840 1.00 91.25 176 LYS A C 1
ATOM 1411 O O . LYS A 1 176 ? 19.782 0.997 -10.467 1.00 91.25 176 LYS A O 1
ATOM 1416 N N . VAL A 1 177 ? 19.684 3.230 -10.540 1.00 92.69 177 VAL A N 1
ATOM 1417 C CA . VAL A 1 177 ? 18.429 3.323 -9.789 1.00 92.69 177 VAL A CA 1
ATOM 1418 C C . VAL A 1 177 ? 17.277 2.849 -10.663 1.00 92.69 177 VAL A C 1
ATOM 1420 O O . VAL A 1 177 ? 16.474 2.057 -10.185 1.00 92.69 177 VAL A O 1
ATOM 1423 N N . PHE A 1 178 ? 17.259 3.264 -11.932 1.00 92.88 178 PHE A N 1
ATOM 1424 C CA . PHE A 1 178 ? 16.275 2.805 -12.906 1.00 92.88 178 PHE A CA 1
ATOM 1425 C C . PHE A 1 178 ? 16.322 1.282 -13.075 1.00 92.88 178 PHE A C 1
ATOM 1427 O O . PHE A 1 178 ? 15.308 0.621 -12.896 1.00 92.88 178 PHE A O 1
ATOM 1434 N N . THR A 1 179 ? 17.505 0.700 -13.295 1.00 93.50 179 THR A N 1
ATOM 1435 C CA . THR A 1 179 ? 17.671 -0.761 -13.389 1.00 93.50 179 THR A CA 1
ATOM 1436 C C . THR A 1 179 ? 17.195 -1.493 -12.130 1.00 93.50 179 THR A C 1
ATOM 1438 O O . THR A 1 179 ? 16.664 -2.592 -12.216 1.00 93.50 179 THR A O 1
ATOM 1441 N N . ASN A 1 180 ? 17.350 -0.901 -10.946 1.00 94.56 180 ASN A N 1
ATOM 1442 C CA . ASN A 1 180 ? 16.893 -1.544 -9.716 1.00 94.56 180 ASN A CA 1
ATOM 1443 C C . ASN A 1 180 ? 15.368 -1.489 -9.539 1.00 94.56 180 ASN A C 1
ATOM 1445 O O . ASN A 1 180 ? 14.810 -2.408 -8.946 1.00 94.56 180 ASN A O 1
ATOM 1449 N N . CYS A 1 181 ? 14.697 -0.426 -10.000 1.00 94.62 181 CYS A N 1
ATOM 1450 C CA . CYS A 1 181 ? 13.268 -0.220 -9.741 1.00 94.62 181 CYS A CA 1
ATOM 1451 C C . CYS A 1 181 ? 12.353 -0.623 -10.904 1.00 94.62 181 CYS A C 1
ATOM 1453 O O . CYS A 1 181 ? 11.196 -0.968 -10.666 1.00 94.62 181 CYS A O 1
ATOM 1455 N N . ALA A 1 182 ? 12.841 -0.607 -12.148 1.00 93.62 182 ALA A N 1
ATOM 1456 C CA . ALA A 1 182 ? 11.997 -0.703 -13.338 1.00 93.62 182 ALA A CA 1
ATOM 1457 C C . ALA A 1 182 ? 11.215 -2.020 -13.440 1.00 93.62 182 ALA A C 1
ATOM 1459 O O . ALA A 1 182 ? 10.116 -2.033 -13.981 1.00 93.62 182 ALA A O 1
ATOM 1460 N N . GLY A 1 183 ? 11.735 -3.118 -12.883 1.00 93.94 183 GLY A N 1
ATOM 1461 C CA . GLY A 1 183 ? 11.031 -4.408 -12.852 1.00 93.94 183 GLY A CA 1
ATOM 1462 C C . GLY A 1 183 ? 9.860 -4.468 -11.863 1.00 93.94 183 GLY A C 1
ATOM 1463 O O . GLY A 1 183 ? 9.027 -5.367 -11.952 1.00 93.94 183 GLY A O 1
ATOM 1464 N N . PHE A 1 184 ? 9.783 -3.520 -10.928 1.00 95.88 184 PHE A N 1
ATOM 1465 C CA . PHE A 1 184 ? 8.785 -3.493 -9.856 1.00 95.88 184 PHE A CA 1
ATOM 1466 C C . PHE A 1 184 ? 7.753 -2.378 -10.028 1.00 95.88 184 PHE A C 1
ATOM 1468 O O . PHE A 1 184 ? 6.761 -2.342 -9.299 1.00 95.88 184 PHE A O 1
ATOM 1475 N N . ILE A 1 185 ? 7.970 -1.469 -10.978 1.00 94.19 185 ILE A N 1
ATOM 1476 C CA . ILE A 1 185 ? 7.064 -0.360 -11.269 1.00 94.19 185 ILE A CA 1
ATOM 1477 C C . ILE A 1 185 ? 6.265 -0.686 -12.517 1.00 94.19 185 ILE A C 1
ATOM 1479 O O . ILE A 1 185 ? 6.828 -0.941 -13.571 1.00 94.19 185 ILE A O 1
ATOM 1483 N N . ARG A 1 186 ? 4.944 -0.638 -12.414 1.00 93.75 186 ARG A N 1
ATOM 1484 C CA . ARG A 1 186 ? 4.025 -0.856 -13.525 1.00 93.75 186 ARG A CA 1
ATOM 1485 C C . ARG A 1 186 ? 3.503 0.466 -14.055 1.00 93.75 186 ARG A C 1
ATOM 1487 O O . ARG A 1 186 ? 3.189 1.374 -13.284 1.00 93.75 186 ARG A O 1
ATOM 1494 N N . VAL A 1 187 ? 3.403 0.540 -15.373 1.00 92.31 187 VAL A N 1
ATOM 1495 C CA . VAL A 1 187 ? 2.786 1.648 -16.094 1.00 92.31 187 VAL A CA 1
ATOM 1496 C C . VAL A 1 187 ? 1.720 1.029 -16.973 1.00 92.31 187 VAL A C 1
ATOM 1498 O O . VAL A 1 187 ? 2.044 0.242 -17.861 1.00 92.31 187 VAL A O 1
ATOM 1501 N N . ARG A 1 188 ? 0.448 1.330 -16.695 1.00 86.62 188 ARG A N 1
ATOM 1502 C CA . ARG A 1 188 ? -0.647 0.813 -17.515 1.00 86.62 188 ARG A CA 1
ATOM 1503 C C . ARG A 1 188 ? -0.534 1.451 -18.901 1.00 86.62 188 ARG A C 1
ATOM 1505 O O . ARG A 1 188 ? -0.648 2.673 -19.000 1.00 86.62 188 ARG A O 1
ATOM 1512 N N . PRO A 1 189 ? -0.295 0.668 -19.961 1.00 75.00 189 PRO A N 1
ATOM 1513 C CA . PRO A 1 189 ? -0.001 1.244 -21.253 1.00 75.00 189 PRO A CA 1
ATOM 1514 C C . PRO A 1 189 ? -1.282 1.766 -21.901 1.00 75.00 189 PRO A C 1
ATOM 1516 O O . PRO A 1 189 ? -2.334 1.131 -21.844 1.00 75.00 189 PRO A O 1
ATOM 1519 N N . LYS A 1 190 ? -1.177 2.909 -22.582 1.00 76.12 190 LYS A N 1
ATOM 1520 C CA . LYS A 1 190 ? -2.245 3.422 -23.460 1.00 76.12 190 LYS A CA 1
ATOM 1521 C C . LYS A 1 190 ? -2.335 2.646 -24.784 1.00 76.12 190 LYS A C 1
ATOM 1523 O O . LYS A 1 190 ? -3.299 2.807 -25.520 1.00 76.12 190 LYS A O 1
ATOM 1528 N N . ARG A 1 191 ? -1.318 1.833 -25.096 1.00 70.88 191 ARG A N 1
ATOM 1529 C CA . ARG A 1 191 ? -1.185 1.046 -26.331 1.00 70.88 191 ARG A CA 1
ATOM 1530 C C . ARG A 1 191 ? -1.060 -0.446 -26.012 1.00 70.88 191 ARG A C 1
ATOM 1532 O O . ARG A 1 191 ? -0.416 -0.826 -25.036 1.00 70.88 191 ARG A O 1
ATOM 1539 N N . VAL A 1 192 ? -1.640 -1.287 -26.854 1.00 68.19 192 VAL A N 1
ATOM 1540 C CA . VAL A 1 192 ? -1.516 -2.749 -26.816 1.00 68.19 192 VAL A CA 1
ATOM 1541 C C . VAL A 1 192 ? -0.073 -3.165 -27.170 1.00 68.19 192 VAL A C 1
ATOM 1543 O O . VAL A 1 192 ? 0.637 -2.481 -27.906 1.00 68.19 192 VAL A O 1
ATOM 1546 N N . GLY A 1 193 ? 0.416 -4.269 -26.602 1.00 71.56 193 GLY A N 1
ATOM 1547 C CA . GLY A 1 193 ? 1.755 -4.799 -26.911 1.00 71.56 193 GLY A CA 1
ATOM 1548 C C . GLY A 1 193 ? 2.927 -4.136 -26.169 1.00 71.56 193 GLY A C 1
ATOM 1549 O O . GLY A 1 193 ? 4.084 -4.383 -26.513 1.00 71.56 193 GLY A O 1
ATOM 1550 N N . SER A 1 194 ? 2.665 -3.310 -25.148 1.00 84.19 194 SER A N 1
ATOM 1551 C CA . SER A 1 194 ? 3.702 -2.889 -24.194 1.00 84.19 194 SER A CA 1
ATOM 1552 C C . SER A 1 194 ? 3.863 -3.907 -23.062 1.00 84.19 194 SER A C 1
ATOM 1554 O O . SER A 1 194 ? 2.882 -4.430 -22.534 1.00 84.19 194 SER A O 1
ATOM 1556 N N . PHE A 1 195 ? 5.108 -4.134 -22.639 1.00 91.19 195 PHE A N 1
ATOM 1557 C CA . PHE A 1 195 ? 5.436 -4.961 -21.475 1.00 91.19 195 PHE A CA 1
ATOM 1558 C C . PHE A 1 195 ? 5.482 -4.163 -20.159 1.00 91.19 195 PHE A C 1
ATOM 1560 O O . PHE A 1 195 ? 5.785 -4.736 -19.111 1.00 91.19 195 PHE A O 1
ATOM 1567 N N . ASP A 1 196 ? 5.158 -2.866 -20.176 1.00 91.75 196 ASP A N 1
ATOM 1568 C CA . ASP A 1 196 ? 5.295 -1.973 -19.014 1.00 91.75 196 ASP A CA 1
ATOM 1569 C C . ASP A 1 196 ? 4.309 -2.255 -17.861 1.00 91.75 196 ASP A C 1
ATOM 1571 O O . ASP A 1 196 ? 4.553 -1.833 -16.726 1.00 91.75 196 ASP A O 1
ATOM 1575 N N . ASP A 1 197 ? 3.241 -3.021 -18.098 1.00 91.69 197 ASP A N 1
ATOM 1576 C CA . ASP A 1 197 ? 2.337 -3.522 -17.041 1.00 91.69 197 ASP A CA 1
ATOM 1577 C C . ASP A 1 197 ? 2.678 -4.959 -16.589 1.00 91.69 197 ASP A C 1
ATOM 1579 O O . ASP A 1 197 ? 2.010 -5.550 -15.742 1.00 91.69 197 ASP A O 1
ATOM 1583 N N . THR A 1 198 ? 3.752 -5.545 -17.126 1.00 92.69 198 THR A N 1
ATOM 1584 C CA . THR A 1 198 ? 4.210 -6.900 -16.775 1.00 92.69 198 THR A CA 1
ATOM 1585 C C . THR A 1 198 ? 5.354 -6.867 -15.761 1.00 92.69 198 THR A C 1
ATOM 1587 O O . THR A 1 198 ? 5.897 -5.815 -15.445 1.00 92.69 198 THR A O 1
ATOM 1590 N N . ARG A 1 199 ? 5.794 -8.026 -15.264 1.00 93.31 199 ARG A N 1
ATOM 1591 C CA . ARG A 1 199 ? 7.008 -8.130 -14.423 1.00 93.31 199 ARG A CA 1
ATOM 1592 C C . ARG A 1 199 ? 8.305 -8.251 -15.220 1.00 93.31 199 ARG A C 1
ATOM 1594 O O . ARG A 1 199 ? 9.370 -8.424 -14.633 1.00 93.31 199 ARG A O 1
ATOM 1601 N N . ILE A 1 200 ? 8.227 -8.199 -16.547 1.00 94.56 200 ILE A N 1
ATOM 1602 C CA . ILE A 1 200 ? 9.405 -8.278 -17.402 1.00 94.56 200 ILE A CA 1
ATOM 1603 C C . ILE A 1 200 ? 10.194 -6.986 -17.206 1.00 94.56 200 ILE A C 1
ATOM 1605 O O . ILE A 1 200 ? 9.648 -5.889 -17.312 1.00 94.56 200 ILE A O 1
ATOM 1609 N N . HIS A 1 201 ? 11.475 -7.110 -16.880 1.00 94.69 201 HIS A N 1
ATOM 1610 C CA . HIS A 1 201 ? 12.353 -5.954 -16.743 1.00 94.69 201 HIS A CA 1
ATOM 1611 C C . HIS A 1 201 ? 12.690 -5.377 -18.137 1.00 94.69 201 HIS A C 1
ATOM 1613 O O . HIS A 1 201 ? 12.948 -6.176 -19.041 1.00 94.69 201 HIS A O 1
ATOM 1619 N N . PRO A 1 202 ? 12.776 -4.039 -18.329 1.00 91.69 202 PRO A N 1
ATOM 1620 C CA . PRO A 1 202 ? 13.057 -3.423 -19.637 1.00 91.69 202 PRO A CA 1
ATOM 1621 C C . PRO A 1 202 ? 14.285 -3.969 -20.375 1.00 91.69 202 PRO A C 1
ATOM 1623 O O . PRO A 1 202 ? 14.267 -4.118 -21.592 1.00 91.69 202 PRO A O 1
ATOM 1626 N N . THR A 1 203 ? 15.329 -4.370 -19.643 1.00 91.81 203 THR A N 1
ATOM 1627 C CA . THR A 1 203 ? 16.521 -5.041 -20.205 1.00 91.81 203 THR A CA 1
ATOM 1628 C C . THR A 1 203 ? 16.193 -6.284 -21.039 1.00 91.81 203 THR A C 1
ATOM 1630 O O . THR A 1 203 ? 16.940 -6.614 -21.954 1.00 91.81 203 THR A O 1
ATOM 1633 N N . TYR A 1 204 ? 15.084 -6.967 -20.747 1.00 94.31 204 TYR A N 1
ATOM 1634 C CA . TYR A 1 204 ? 14.662 -8.188 -21.432 1.00 94.31 204 TYR A CA 1
ATOM 1635 C C . TYR A 1 204 ? 13.514 -7.966 -22.422 1.00 94.31 204 TYR A C 1
ATOM 1637 O O . TYR A 1 204 ? 12.995 -8.942 -22.954 1.00 94.31 204 TYR A O 1
ATOM 1645 N N . TYR A 1 205 ? 13.115 -6.723 -22.716 1.00 91.62 205 TYR A N 1
ATOM 1646 C CA . TYR A 1 205 ? 12.024 -6.464 -23.666 1.00 91.62 205 TYR A CA 1
ATOM 1647 C C . TYR A 1 205 ? 12.315 -7.011 -25.060 1.00 91.62 205 TYR A C 1
ATOM 1649 O O . TYR A 1 205 ? 11.427 -7.595 -25.668 1.00 91.62 205 TYR A O 1
ATOM 1657 N N . ILE A 1 206 ? 13.555 -6.897 -25.544 1.00 90.88 206 ILE A N 1
ATOM 1658 C CA . ILE A 1 206 ? 13.949 -7.458 -26.846 1.00 90.88 206 ILE A CA 1
ATOM 1659 C C . ILE A 1 206 ? 13.769 -8.981 -26.849 1.00 90.88 206 ILE A C 1
ATOM 1661 O O . ILE A 1 206 ? 13.198 -9.532 -27.784 1.00 90.88 206 ILE A O 1
ATOM 1665 N N . LEU A 1 207 ? 14.204 -9.658 -25.783 1.00 92.44 207 LEU A N 1
ATOM 1666 C CA . LEU A 1 207 ? 14.046 -11.105 -25.648 1.00 92.44 207 LEU A CA 1
ATOM 1667 C C . LEU A 1 207 ? 12.567 -11.507 -25.568 1.00 92.44 207 LEU A C 1
ATOM 1669 O O . LEU A 1 207 ? 12.159 -12.455 -26.227 1.00 92.44 207 LEU A O 1
ATOM 1673 N N . ALA A 1 208 ? 11.762 -10.764 -24.806 1.00 92.31 208 ALA A N 1
ATOM 1674 C CA . ALA A 1 208 ? 10.328 -11.002 -24.696 1.00 92.31 208 ALA A CA 1
ATOM 1675 C C . ALA A 1 208 ? 9.608 -10.825 -26.041 1.00 92.31 208 ALA A C 1
ATOM 1677 O O . ALA A 1 208 ? 8.751 -11.638 -26.369 1.00 92.31 208 ALA A O 1
ATOM 1678 N N . ARG A 1 209 ? 9.979 -9.814 -26.844 1.00 89.56 209 ARG A N 1
ATOM 1679 C CA . ARG A 1 209 ? 9.448 -9.649 -28.209 1.00 89.56 209 ARG A CA 1
ATOM 1680 C C . ARG A 1 209 ? 9.767 -10.863 -29.069 1.00 89.56 209 ARG A C 1
ATOM 1682 O O . ARG A 1 209 ? 8.843 -11.422 -29.639 1.00 89.56 209 ARG A O 1
ATOM 1689 N N . LYS A 1 210 ? 11.025 -11.315 -29.091 1.00 89.56 210 LYS A N 1
ATOM 1690 C CA . LYS A 1 210 ? 11.430 -12.507 -29.856 1.00 89.56 210 LYS A CA 1
ATOM 1691 C C . LYS A 1 210 ? 10.641 -13.750 -29.457 1.00 89.56 210 LYS A C 1
ATOM 1693 O O . LYS A 1 210 ? 10.082 -14.405 -30.318 1.00 89.56 210 LYS A O 1
ATOM 1698 N N . MET A 1 211 ? 10.487 -13.996 -28.154 1.00 91.56 211 MET A N 1
ATOM 1699 C CA . MET A 1 211 ? 9.668 -15.109 -27.657 1.00 91.56 211 MET A CA 1
ATOM 1700 C C . MET A 1 211 ? 8.208 -15.035 -28.124 1.00 91.56 211 MET A C 1
ATOM 1702 O O . MET A 1 211 ? 7.596 -16.071 -28.356 1.00 91.56 211 MET A O 1
ATOM 1706 N N . VAL A 1 212 ? 7.637 -13.830 -28.239 1.00 89.94 212 VAL A N 1
ATOM 1707 C CA . VAL A 1 212 ? 6.282 -13.641 -28.780 1.00 89.94 212 VAL A CA 1
ATOM 1708 C C . VAL A 1 212 ? 6.243 -13.916 -30.284 1.00 89.94 212 VAL A C 1
ATOM 1710 O O . VAL A 1 212 ? 5.295 -14.548 -30.731 1.00 89.94 212 VAL A O 1
ATOM 1713 N N . CYS A 1 213 ? 7.256 -13.489 -31.044 1.00 87.88 213 CYS A N 1
ATOM 1714 C CA . CYS A 1 213 ? 7.344 -13.736 -32.490 1.00 87.88 213 CYS A CA 1
ATOM 1715 C C . CYS A 1 213 ? 7.464 -15.236 -32.777 1.00 87.88 213 CYS A C 1
ATOM 1717 O O . CYS A 1 213 ? 6.644 -15.781 -33.509 1.00 87.88 213 CYS A O 1
ATOM 1719 N N . ASP A 1 214 ? 8.398 -15.907 -32.095 1.00 90.44 214 ASP A N 1
ATOM 1720 C CA . ASP A 1 214 ? 8.613 -17.353 -32.191 1.00 90.44 214 ASP A CA 1
ATOM 1721 C C . ASP A 1 214 ? 7.341 -18.138 -31.825 1.00 90.44 214 ASP A C 1
ATOM 1723 O O . ASP A 1 214 ? 7.029 -19.147 -32.442 1.00 90.44 214 ASP A O 1
ATOM 1727 N N . ALA A 1 215 ? 6.588 -17.687 -30.814 1.00 91.75 215 ALA A N 1
ATOM 1728 C CA . ALA A 1 215 ? 5.354 -18.348 -30.386 1.00 91.75 215 ALA A CA 1
ATOM 1729 C C . ALA A 1 215 ? 4.171 -18.148 -31.350 1.00 91.75 215 ALA A C 1
ATOM 1731 O O . ALA A 1 215 ? 3.191 -18.889 -31.259 1.00 91.75 215 ALA A O 1
ATOM 1732 N N . LEU A 1 216 ? 4.234 -17.131 -32.210 1.00 88.69 216 LEU A N 1
ATOM 1733 C CA . LEU A 1 216 ? 3.213 -16.813 -33.209 1.00 88.69 216 LEU A CA 1
ATOM 1734 C C . LEU A 1 216 ? 3.622 -17.247 -34.625 1.00 88.69 216 LEU A C 1
ATOM 1736 O O . LEU A 1 216 ? 2.869 -16.984 -35.557 1.00 88.69 216 LEU A O 1
ATOM 1740 N N . ASP A 1 217 ? 4.776 -17.909 -34.776 1.00 87.62 217 ASP A N 1
ATOM 1741 C CA .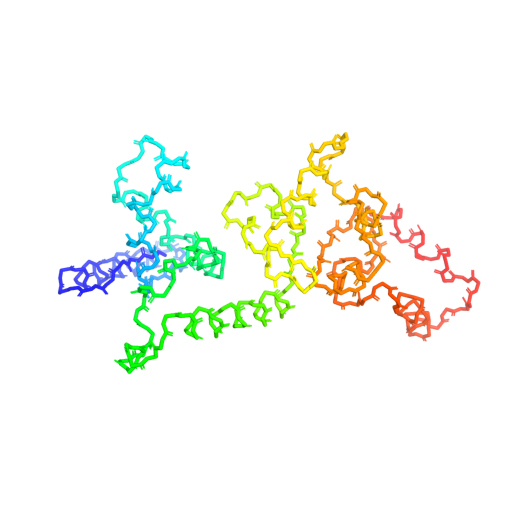 ASP A 1 217 ? 5.369 -18.288 -36.065 1.00 87.62 217 ASP A CA 1
ATOM 1742 C C . ASP A 1 217 ? 5.485 -17.098 -37.046 1.00 87.62 217 ASP A C 1
ATOM 1744 O O . ASP A 1 217 ? 5.330 -17.258 -38.256 1.00 87.62 217 ASP A O 1
ATOM 1748 N N . LEU A 1 218 ? 5.744 -15.892 -36.522 1.00 82.00 218 LEU A N 1
ATOM 1749 C CA . LEU A 1 218 ? 5.933 -14.685 -37.331 1.00 82.00 218 LEU A CA 1
ATOM 1750 C C . LEU A 1 218 ? 7.374 -14.606 -37.837 1.00 82.00 218 LEU A C 1
ATOM 1752 O O . LEU A 1 218 ? 8.316 -14.792 -37.063 1.00 82.00 218 LEU A O 1
ATOM 1756 N N . GLU A 1 219 ? 7.553 -14.284 -39.119 1.00 73.50 219 GLU A N 1
ATOM 1757 C CA . GLU A 1 219 ? 8.873 -13.937 -39.651 1.00 73.50 219 GLU A CA 1
ATOM 1758 C C . GLU A 1 219 ? 9.353 -12.613 -39.017 1.00 73.50 219 GLU A C 1
ATOM 1760 O O . GLU A 1 219 ? 8.546 -11.722 -38.736 1.00 73.50 219 GLU A O 1
ATOM 1765 N N . ASP A 1 220 ? 10.665 -12.478 -38.769 1.00 61.00 220 ASP A N 1
ATOM 1766 C CA . ASP A 1 220 ? 11.266 -11.342 -38.034 1.00 61.00 220 ASP A CA 1
ATOM 1767 C C . ASP A 1 220 ? 10.854 -9.957 -38.597 1.00 61.00 220 ASP A C 1
ATOM 1769 O O . ASP A 1 220 ? 10.800 -8.978 -37.848 1.00 61.00 220 ASP A O 1
ATOM 1773 N N . ASP A 1 221 ? 10.519 -9.882 -39.891 1.00 57.69 221 ASP A N 1
ATOM 1774 C CA . ASP A 1 221 ? 10.122 -8.658 -40.597 1.00 57.69 221 ASP A CA 1
ATOM 1775 C C . ASP A 1 221 ? 8.612 -8.317 -40.463 1.00 57.69 221 ASP A C 1
ATOM 1777 O O . ASP A 1 221 ? 8.233 -7.153 -40.594 1.00 57.69 221 ASP A O 1
ATOM 1781 N N . GLU A 1 222 ? 7.740 -9.286 -40.143 1.00 54.47 222 GLU A N 1
ATOM 1782 C CA . GLU A 1 222 ? 6.275 -9.101 -40.011 1.00 54.47 222 GLU A CA 1
ATOM 1783 C C . GLU A 1 222 ? 5.835 -8.768 -38.571 1.00 54.47 222 GLU A C 1
ATOM 1785 O O . GLU A 1 222 ? 4.760 -8.205 -38.328 1.00 54.47 222 GLU A O 1
ATOM 1790 N N . ALA A 1 223 ? 6.688 -9.071 -37.590 1.00 52.53 223 ALA A N 1
ATOM 1791 C CA . ALA A 1 223 ? 6.383 -8.924 -36.173 1.00 52.53 223 ALA A CA 1
ATOM 1792 C C . ALA A 1 223 ? 6.220 -7.467 -35.706 1.00 52.53 223 ALA A C 1
ATOM 1794 O O . ALA A 1 223 ? 5.410 -7.190 -34.814 1.00 52.53 223 ALA A O 1
ATOM 1795 N N . GLU A 1 224 ? 6.967 -6.517 -36.283 1.00 51.69 224 GLU A N 1
ATOM 1796 C CA . GLU A 1 224 ? 6.752 -5.098 -35.982 1.00 51.69 224 GLU A CA 1
ATOM 1797 C C . GLU A 1 224 ? 5.392 -4.636 -36.523 1.00 51.69 224 GLU A C 1
ATOM 1799 O O . GLU A 1 224 ? 4.617 -4.030 -35.778 1.00 51.69 224 GLU A O 1
ATOM 1804 N N . GLU A 1 225 ? 5.041 -4.981 -37.764 1.00 49.88 225 GLU A N 1
ATOM 1805 C CA . GLU A 1 225 ? 3.792 -4.544 -38.394 1.00 49.88 225 GLU A CA 1
ATOM 1806 C C . GLU A 1 225 ? 2.537 -5.131 -37.724 1.00 49.88 225 GLU A C 1
ATOM 1808 O O . GLU A 1 225 ? 1.591 -4.381 -37.471 1.00 49.88 225 GLU A O 1
ATOM 1813 N N . GLU A 1 226 ? 2.505 -6.410 -37.332 1.00 53.00 226 GLU A N 1
ATOM 1814 C CA . GLU A 1 226 ? 1.332 -6.984 -36.648 1.00 53.00 226 GLU A CA 1
ATOM 1815 C C . GLU A 1 226 ? 1.107 -6.424 -35.235 1.00 53.00 226 GLU A C 1
ATOM 1817 O O . GLU A 1 226 ? -0.042 -6.154 -34.851 1.00 53.00 226 GLU A O 1
ATOM 1822 N N . LEU A 1 227 ? 2.179 -6.177 -34.471 1.00 52.03 227 LEU A N 1
ATOM 1823 C CA . LEU A 1 227 ? 2.102 -5.517 -33.161 1.00 52.03 227 LEU A CA 1
ATOM 1824 C C . LEU A 1 227 ? 1.652 -4.051 -33.294 1.00 52.03 227 LEU A C 1
ATOM 1826 O O . LEU A 1 227 ? 0.944 -3.540 -32.422 1.00 52.03 227 LEU A O 1
ATOM 1830 N N . TYR A 1 228 ? 2.005 -3.363 -34.384 1.00 46.50 228 TYR A N 1
ATOM 1831 C CA . TYR A 1 228 ? 1.492 -2.024 -34.699 1.00 46.50 228 TYR A CA 1
ATOM 1832 C C . TYR A 1 228 ? 0.056 -2.037 -35.265 1.00 46.50 228 TYR A C 1
ATOM 1834 O O . TYR A 1 228 ? -0.706 -1.101 -35.012 1.00 46.50 228 TYR A O 1
ATOM 1842 N N . HIS A 1 229 ? -0.376 -3.087 -35.969 1.00 46.22 229 HIS A N 1
ATOM 1843 C CA . HIS A 1 229 ? -1.720 -3.172 -36.554 1.00 46.22 229 HIS A CA 1
ATOM 1844 C C . HIS A 1 229 ? -2.800 -3.658 -35.579 1.00 46.22 229 HIS A C 1
ATOM 1846 O O . HIS A 1 229 ? -3.932 -3.166 -35.636 1.00 46.22 229 HIS A O 1
ATOM 1852 N N . THR A 1 230 ? -2.476 -4.537 -34.626 1.00 48.50 230 THR A N 1
ATOM 1853 C CA . THR A 1 230 ? -3.379 -4.849 -33.497 1.00 48.50 230 THR A CA 1
ATOM 1854 C C . THR A 1 230 ? -3.632 -3.629 -32.606 1.00 48.50 230 THR A C 1
ATOM 1856 O O . THR A 1 230 ? -4.714 -3.502 -32.036 1.00 48.50 230 THR A O 1
ATOM 1859 N N . ASN A 1 231 ? -2.686 -2.689 -32.564 1.00 44.38 231 ASN A N 1
ATOM 1860 C CA . ASN A 1 231 ? -2.776 -1.420 -31.839 1.00 44.38 231 ASN A CA 1
ATOM 1861 C C . ASN A 1 231 ? -3.806 -0.419 -32.392 1.00 44.38 231 ASN A C 1
ATOM 1863 O O . ASN A 1 231 ? -4.216 0.479 -31.663 1.00 44.38 231 ASN A O 1
ATOM 1867 N N . ASN A 1 232 ? -4.225 -0.563 -33.653 1.00 38.78 232 ASN A N 1
ATOM 1868 C CA . ASN A 1 232 ? -5.141 0.365 -34.332 1.00 38.78 232 ASN A CA 1
ATOM 1869 C C . ASN A 1 232 ? -6.529 -0.237 -34.620 1.00 38.78 232 ASN A C 1
ATOM 1871 O O . ASN A 1 232 ? -7.364 0.418 -35.242 1.00 38.78 232 ASN A O 1
ATOM 1875 N N . ARG A 1 233 ? -6.779 -1.494 -34.225 1.00 38.19 233 ARG A N 1
ATOM 1876 C CA . ARG A 1 233 ? -8.014 -2.231 -34.554 1.00 38.19 233 ARG A CA 1
ATOM 1877 C C . ARG A 1 233 ? -9.020 -2.359 -33.399 1.00 38.19 233 ARG A C 1
ATOM 1879 O O . ARG A 1 233 ? -10.011 -3.067 -33.572 1.00 38.19 233 ARG A O 1
ATOM 1886 N N . ARG A 1 234 ? -8.817 -1.701 -32.252 1.00 34.19 234 ARG A N 1
ATOM 1887 C CA . ARG A 1 234 ? -9.792 -1.670 -31.144 1.00 34.19 234 ARG A CA 1
ATOM 1888 C C . ARG A 1 234 ? -9.898 -0.303 -30.496 1.00 34.19 234 ARG A C 1
ATOM 1890 O O . ARG A 1 234 ? -8.831 0.279 -30.217 1.00 34.19 234 ARG A O 1
#

Foldseek 3Di:
DEFADDDPVSVVVLVVVVVVQVVCVVVVHDRDDYDYDDQPLLVLLLPDPNLCVVCVPDHSVVSSVVLRVVCVVPVLLSLLVCQLCNLVDDPDPCSVVDDSVVVNVVVLVVLLVVLLVVFEAPLVQLPDPSRLSSQCSAFLHHPVLSVLLSVQCCVDPVVADQALVCCVVRSVDDPVSSQGGQLRYAYDHPFPPDCRRPSDHPVCSVVVLVVVCVVVVHDPVCSVVVSVVVRVPD